Protein AF-A0A225DVZ1-F1 (afdb_monomer)

Sequence (214 aa):
MSAISIWVAWLLKKDRITVNPLDRVDVPTGGKKTKERRALSVHQIQKLLDAARARPLVAFHERFGTEVAPTVRQRERAQKKRDAATADLVAVGRERALVYKTAVYTGLRLGEIASLRPCHLELDRKPFPRLQILGKLTKNGQQARLLLVPAFAEELTDWIRDTKKKPDDLLFHVPQASVRIMQKDLKLVGHLGRAWPFGLRSGRRVVAPEPPSL

Secondary structure (DSSP, 8-state):
--HHHHHHHHHHHTTS-SS-TTTTS---SS----S--PPPPHHHHHHHHHHHHHHHHHHHHHHH-S---SSHHHHHHHHHHHHHHHHHHHHHHHHHHHHHHHHHHH---HHHHHT--GGGEE-S-SSS-EEEE-GGGSTTS--EEEE--HHHHHHHHHHHHHHT--TTS-SS---TTHHHHHHHHHHHTT---S---S--------PPPPPPP-

InterPro domains:
  IPR011010 DNA breaking-rejoining enzyme, catalytic core [SSF56349] (2-185)
  IPR013762 Integrase-like, catalytic domain superfamily [G3DSA:1.10.443.10] (32-210)

Nearest PDB structures (foldseek):
  1f44-assembly1_A  TM=4.609E-01  e=4.276E-02  Punavirus P1
  1drg-assembly1_A  TM=4.095E-01  e=6.228E-02  Punavirus P1
  1pvr-assembly1_B-2  TM=3.813E-01  e=8.596E-02  Punavirus P1
  3crx-assembly1_A  TM=3.714E-01  e=1.124E-01  Punavirus P1

Structure (mmCIF, N/CA/C/O backbone):
data_AF-A0A225DVZ1-F1
#
_entry.id   AF-A0A225DVZ1-F1
#
loop_
_atom_site.group_PDB
_atom_site.id
_atom_site.type_symbol
_atom_site.label_atom_id
_atom_site.label_alt_id
_atom_site.label_comp_id
_atom_site.label_asym_id
_atom_site.label_entity_id
_atom_site.label_seq_id
_atom_site.pdbx_PDB_ins_code
_atom_site.Cartn_x
_atom_site.Cartn_y
_atom_site.Cartn_z
_atom_site.occupancy
_atom_site.B_iso_or_equiv
_atom_site.auth_seq_id
_atom_site.auth_comp_id
_atom_site.auth_asym_id
_atom_site.auth_atom_id
_atom_site.pdbx_PDB_model_num
ATOM 1 N N . MET A 1 1 ? 18.525 -0.316 -25.787 1.00 60.38 1 MET A N 1
ATOM 2 C CA . MET A 1 1 ? 18.092 0.568 -26.889 1.00 60.38 1 MET A CA 1
ATOM 3 C C . MET A 1 1 ? 17.553 1.857 -26.302 1.00 60.38 1 MET A C 1
ATOM 5 O O . MET A 1 1 ? 16.752 1.790 -25.374 1.00 60.38 1 MET A O 1
ATOM 9 N N . SER A 1 2 ? 18.055 3.002 -26.758 1.00 77.56 2 SER A N 1
ATOM 10 C CA . SER A 1 2 ? 17.617 4.319 -26.286 1.00 77.56 2 SER A CA 1
ATOM 11 C C . SER A 1 2 ? 16.372 4.769 -27.062 1.00 77.56 2 SER A C 1
ATOM 13 O O . SER A 1 2 ? 16.085 4.257 -28.142 1.00 77.56 2 SER A O 1
ATOM 15 N N . ALA A 1 3 ? 15.612 5.730 -26.530 1.00 83.44 3 ALA A N 1
ATOM 16 C CA . ALA A 1 3 ? 14.437 6.260 -27.232 1.00 83.44 3 ALA A CA 1
ATOM 17 C C . ALA A 1 3 ? 14.804 6.860 -28.604 1.00 83.44 3 ALA A C 1
ATOM 19 O O . ALA A 1 3 ? 14.063 6.695 -29.569 1.00 83.44 3 ALA A O 1
ATOM 20 N N . ILE A 1 4 ? 15.983 7.484 -28.700 1.00 86.38 4 ILE A N 1
ATOM 21 C CA . ILE A 1 4 ? 16.484 8.094 -29.935 1.00 86.38 4 ILE A CA 1
ATOM 22 C C . ILE A 1 4 ? 16.827 7.012 -30.967 1.00 86.38 4 ILE A C 1
ATOM 24 O O . ILE A 1 4 ? 16.426 7.143 -32.118 1.00 86.38 4 ILE A O 1
ATOM 28 N N . SER A 1 5 ? 17.470 5.905 -30.567 1.00 86.06 5 SER A N 1
ATOM 29 C CA . SER A 1 5 ? 17.775 4.815 -31.508 1.00 86.06 5 SER A CA 1
ATOM 30 C C . SER A 1 5 ? 16.500 4.197 -32.095 1.00 86.06 5 SER A C 1
ATOM 32 O O . SER A 1 5 ? 16.449 3.888 -33.280 1.00 86.06 5 SER A O 1
ATOM 34 N N . ILE A 1 6 ? 15.445 4.061 -31.282 1.00 89.00 6 ILE A N 1
ATOM 35 C CA . ILE A 1 6 ? 14.139 3.543 -31.722 1.00 89.00 6 ILE A CA 1
ATOM 36 C C . ILE A 1 6 ? 13.439 4.530 -32.666 1.00 89.00 6 ILE A C 1
ATOM 38 O O . ILE A 1 6 ? 12.881 4.122 -33.682 1.00 89.00 6 ILE A O 1
ATOM 42 N N . TRP A 1 7 ? 13.472 5.825 -32.349 1.00 91.38 7 TRP A N 1
ATOM 43 C CA . TRP A 1 7 ? 12.868 6.865 -33.182 1.00 91.38 7 TRP A CA 1
ATOM 44 C C . TRP A 1 7 ? 13.551 6.983 -34.548 1.00 91.38 7 TRP A C 1
ATOM 46 O O . TRP A 1 7 ? 12.871 7.008 -35.570 1.00 91.38 7 TRP A O 1
ATOM 56 N N . VAL A 1 8 ? 14.885 6.972 -34.585 1.00 92.19 8 VAL A N 1
ATOM 57 C CA . VAL A 1 8 ? 15.657 7.035 -35.834 1.00 92.19 8 VAL A CA 1
ATOM 58 C C . VAL A 1 8 ? 15.440 5.784 -36.690 1.00 92.19 8 VAL A C 1
ATOM 60 O O . VAL A 1 8 ? 15.215 5.899 -37.893 1.00 92.19 8 VAL A O 1
ATOM 63 N N . ALA A 1 9 ? 15.389 4.598 -36.076 1.00 89.88 9 ALA A N 1
ATOM 64 C CA . ALA A 1 9 ? 15.025 3.371 -36.785 1.00 89.88 9 ALA A CA 1
ATOM 65 C C . ALA A 1 9 ? 13.603 3.440 -37.375 1.00 89.88 9 ALA A C 1
ATOM 67 O O . ALA A 1 9 ? 13.361 2.962 -38.484 1.00 89.88 9 ALA A O 1
ATOM 68 N N . TRP A 1 10 ? 12.653 4.061 -36.667 1.00 93.81 10 TRP A N 1
ATOM 69 C CA . TRP A 1 10 ? 11.309 4.299 -37.196 1.00 93.81 10 TRP A CA 1
ATOM 70 C C . TRP A 1 10 ? 11.301 5.299 -38.361 1.00 93.81 10 TRP A C 1
ATOM 72 O O . TRP A 1 10 ? 10.568 5.078 -39.323 1.00 93.81 10 TRP A O 1
ATOM 82 N N . LEU A 1 11 ? 12.113 6.363 -38.309 1.00 94.94 11 LEU A N 1
ATOM 83 C CA . LEU A 1 11 ? 12.237 7.335 -39.401 1.00 94.94 11 LEU A CA 1
ATOM 84 C C . LEU A 1 11 ? 12.789 6.698 -40.677 1.00 94.94 11 LEU A C 1
ATOM 86 O O . LEU A 1 11 ? 12.236 6.947 -41.746 1.00 94.94 11 LEU A O 1
ATOM 90 N N . LEU A 1 12 ? 13.817 5.853 -40.552 1.00 93.81 12 LEU A N 1
ATOM 91 C CA . LEU A 1 12 ? 14.341 5.059 -41.665 1.00 93.81 12 LEU A CA 1
ATOM 92 C C . LEU A 1 12 ? 13.272 4.131 -42.234 1.00 93.81 12 LEU A C 1
ATOM 94 O O . LEU A 1 12 ? 13.030 4.121 -43.430 1.00 93.81 12 LEU A O 1
ATOM 98 N N . LYS A 1 13 ? 12.555 3.405 -41.367 1.00 93.94 13 LYS A N 1
ATOM 99 C CA . LYS A 1 13 ? 11.469 2.502 -41.783 1.00 93.94 13 LYS A CA 1
ATOM 100 C C . LYS A 1 13 ? 10.311 3.222 -42.491 1.00 93.94 13 LYS A C 1
ATOM 102 O O . LYS A 1 13 ? 9.498 2.578 -43.149 1.00 93.94 13 LYS A O 1
ATOM 107 N N . LYS A 1 14 ? 10.163 4.529 -42.280 1.00 96.44 14 LYS A N 1
ATOM 108 C CA . LYS A 1 14 ? 9.132 5.367 -42.904 1.00 96.44 14 LYS A CA 1
ATOM 109 C C . LYS A 1 14 ? 9.676 6.230 -44.041 1.00 96.44 14 LYS A C 1
ATOM 111 O O . LYS A 1 14 ? 8.965 7.146 -44.446 1.00 96.44 14 LYS A O 1
ATOM 116 N N . ASP A 1 15 ? 10.907 5.977 -44.489 1.00 93.06 15 ASP A N 1
ATOM 117 C CA . ASP A 1 15 ? 11.598 6.716 -45.551 1.00 93.06 15 ASP A CA 1
ATOM 118 C C . ASP A 1 15 ? 11.614 8.238 -45.324 1.00 93.06 15 ASP A C 1
ATOM 120 O O . ASP A 1 15 ? 11.633 9.038 -46.255 1.00 93.06 15 ASP A O 1
ATOM 124 N N . ARG A 1 16 ? 11.591 8.668 -44.054 1.00 92.69 16 ARG A N 1
ATOM 125 C CA . ARG A 1 16 ? 11.656 10.094 -43.683 1.00 92.69 16 ARG A CA 1
ATOM 126 C C . ARG A 1 16 ? 13.085 10.616 -43.623 1.00 92.69 16 ARG A C 1
ATOM 128 O O . ARG A 1 16 ? 13.293 11.825 -43.631 1.00 92.69 16 ARG A O 1
ATOM 135 N N . ILE A 1 17 ? 14.043 9.705 -43.510 1.00 94.31 17 ILE A N 1
ATOM 136 C CA . ILE A 1 17 ? 15.479 9.956 -43.579 1.00 94.31 17 ILE A CA 1
ATOM 137 C C . ILE A 1 17 ? 16.109 8.823 -44.383 1.00 94.31 17 ILE A C 1
ATOM 139 O O . ILE A 1 17 ? 15.612 7.700 -44.354 1.00 94.31 17 ILE A O 1
ATOM 143 N N . THR A 1 18 ? 17.205 9.116 -45.071 1.00 92.06 18 THR A N 1
ATOM 144 C CA . THR A 1 18 ? 17.877 8.165 -45.970 1.00 92.06 18 THR A CA 1
ATOM 145 C C . THR A 1 18 ? 18.994 7.381 -45.284 1.00 92.06 18 THR A C 1
ATOM 147 O O . THR A 1 18 ? 19.339 6.288 -45.716 1.00 92.06 18 THR A O 1
ATOM 150 N N . VAL A 1 19 ? 19.582 7.938 -44.223 1.00 91.06 19 VAL A N 1
ATOM 151 C CA . VAL A 1 19 ? 20.736 7.365 -43.513 1.00 91.06 19 VAL A CA 1
ATOM 152 C C . VAL A 1 19 ? 20.504 7.475 -42.009 1.00 91.06 19 VAL A C 1
ATOM 154 O O . VAL A 1 19 ? 19.915 8.455 -41.551 1.00 91.06 19 VAL A O 1
ATOM 157 N N . ASN A 1 20 ? 20.955 6.485 -41.233 1.00 88.44 20 ASN A N 1
ATOM 158 C CA . ASN A 1 20 ? 20.913 6.536 -39.774 1.00 88.44 20 ASN A CA 1
ATOM 159 C C . ASN A 1 20 ? 22.007 7.490 -39.241 1.00 88.44 20 ASN A C 1
ATOM 161 O O . ASN A 1 20 ? 23.185 7.127 -39.259 1.00 88.44 20 ASN A O 1
ATOM 165 N N . PRO A 1 21 ? 21.673 8.674 -38.695 1.00 89.31 21 PRO A N 1
ATOM 166 C CA . PRO A 1 21 ? 22.667 9.572 -38.101 1.00 89.31 21 PRO A CA 1
ATOM 167 C C . PRO A 1 21 ? 23.383 8.985 -36.873 1.00 89.31 21 PRO A C 1
ATOM 169 O O . PRO A 1 21 ? 24.390 9.536 -36.437 1.00 89.31 21 PRO A O 1
ATOM 172 N N . LEU A 1 22 ? 22.873 7.894 -36.292 1.00 86.19 22 LEU A N 1
ATOM 173 C CA . LEU A 1 22 ? 23.437 7.247 -35.108 1.00 86.19 22 LEU A CA 1
ATOM 174 C C . LEU A 1 22 ? 24.276 6.004 -35.423 1.00 86.19 22 LEU A C 1
ATOM 176 O O . LEU A 1 22 ? 24.750 5.374 -34.484 1.00 86.19 22 LEU A O 1
ATOM 180 N N . ASP A 1 23 ? 24.499 5.652 -36.694 1.00 84.56 23 ASP A N 1
ATOM 181 C CA . ASP A 1 23 ? 25.262 4.441 -37.057 1.00 84.56 23 ASP A CA 1
ATOM 182 C C . ASP A 1 23 ? 26.700 4.441 -36.522 1.00 84.56 23 ASP A C 1
ATOM 184 O O . ASP A 1 23 ? 27.285 3.383 -36.316 1.00 84.56 23 ASP A O 1
ATOM 188 N N . ARG A 1 24 ? 27.273 5.623 -36.277 1.00 85.50 24 ARG A N 1
ATOM 189 C CA . ARG A 1 24 ? 28.631 5.783 -35.733 1.00 85.50 24 ARG A CA 1
ATOM 190 C C . ARG A 1 24 ? 28.663 6.032 -34.225 1.00 85.50 24 ARG A C 1
ATOM 192 O O . ARG A 1 24 ? 29.723 6.326 -33.682 1.00 85.50 24 ARG A O 1
ATOM 199 N N . VAL A 1 25 ? 27.510 5.992 -33.557 1.00 83.06 25 VAL A N 1
ATOM 200 C CA . VAL A 1 25 ? 27.409 6.238 -32.118 1.00 83.06 25 VAL A CA 1
ATOM 201 C C . VAL A 1 25 ? 27.335 4.903 -31.394 1.00 83.06 25 VAL A C 1
ATOM 203 O O . VAL A 1 25 ? 26.312 4.219 -31.436 1.00 83.06 25 VAL A O 1
ATOM 206 N N . ASP A 1 26 ? 28.396 4.567 -30.666 1.00 77.88 26 ASP A N 1
ATOM 207 C CA . ASP A 1 26 ? 28.399 3.389 -29.810 1.00 77.88 26 ASP A CA 1
ATOM 208 C C . ASP A 1 26 ? 27.370 3.539 -28.690 1.00 77.88 26 ASP A C 1
ATOM 210 O O . ASP A 1 26 ? 27.402 4.472 -27.881 1.00 77.88 26 ASP A O 1
ATOM 214 N N . VAL A 1 27 ? 26.436 2.591 -28.625 1.00 71.31 27 VAL A N 1
ATOM 215 C CA . VAL A 1 27 ? 25.491 2.510 -27.514 1.00 71.31 27 VAL A CA 1
ATOM 216 C C . VAL A 1 27 ? 26.199 1.795 -26.364 1.00 71.31 27 VAL A C 1
ATOM 218 O O . VAL A 1 27 ? 26.471 0.596 -26.480 1.00 71.31 27 VAL A O 1
ATOM 221 N N . PRO A 1 28 ? 26.480 2.468 -25.231 1.00 69.88 28 PRO A N 1
ATOM 222 C CA . PRO A 1 28 ? 27.151 1.825 -24.113 1.00 69.88 28 PRO A CA 1
ATOM 223 C C . PRO A 1 28 ? 26.311 0.646 -23.611 1.00 69.88 28 PRO A C 1
ATOM 225 O O . PRO A 1 28 ? 25.192 0.800 -23.107 1.00 69.88 28 PRO A O 1
ATOM 228 N N . THR A 1 29 ? 26.857 -0.558 -23.773 1.00 64.19 29 THR A N 1
ATOM 229 C CA . THR A 1 29 ? 26.210 -1.805 -23.369 1.00 64.19 29 THR A CA 1
ATOM 230 C C . THR A 1 29 ? 26.561 -2.071 -21.912 1.00 64.19 29 THR A C 1
ATOM 232 O O . THR A 1 29 ? 27.567 -2.691 -21.595 1.00 64.19 29 THR A O 1
ATOM 235 N N . GLY A 1 30 ? 25.738 -1.537 -21.009 1.00 63.81 30 GLY A N 1
ATOM 236 C CA . GLY A 1 30 ? 25.936 -1.666 -19.566 1.00 63.81 30 GLY A CA 1
ATOM 237 C C . GLY A 1 30 ? 25.939 -0.309 -18.877 1.00 63.81 30 GLY A C 1
ATOM 238 O O . GLY A 1 30 ? 26.923 0.420 -18.885 1.00 63.81 30 GLY A O 1
ATOM 239 N N . GLY A 1 31 ? 24.817 0.035 -18.248 1.00 64.44 31 GLY A N 1
ATOM 240 C CA . GLY A 1 31 ? 24.760 1.192 -17.363 1.00 64.44 31 GLY A CA 1
ATOM 241 C C . GLY A 1 31 ? 25.474 0.899 -16.044 1.00 64.44 31 GLY A C 1
ATOM 242 O O . GLY A 1 31 ? 25.342 -0.199 -15.494 1.00 64.44 31 GLY A O 1
ATOM 243 N N . LYS A 1 32 ? 26.175 1.895 -15.490 1.00 67.38 32 LYS A N 1
ATOM 244 C CA . LYS A 1 32 ? 26.681 1.833 -14.112 1.00 67.38 32 LYS A CA 1
ATOM 245 C C . LYS A 1 32 ? 25.497 1.547 -13.186 1.00 67.38 32 LYS A C 1
ATOM 247 O O . LYS A 1 32 ? 24.572 2.354 -13.096 1.00 67.38 32 LYS A O 1
ATOM 252 N N . LYS A 1 33 ? 25.499 0.394 -12.507 1.00 63.94 33 LYS A N 1
ATOM 253 C CA . LYS A 1 33 ? 24.467 0.065 -11.514 1.00 63.94 33 LYS A CA 1
ATOM 254 C C . LYS A 1 33 ? 24.581 1.072 -10.367 1.00 63.94 33 LYS A C 1
ATOM 256 O O . LYS A 1 33 ? 25.432 0.934 -9.501 1.00 63.94 33 LYS A O 1
ATOM 261 N N . THR A 1 34 ? 23.737 2.104 -10.365 1.00 68.12 34 THR A N 1
ATOM 262 C CA . THR A 1 34 ? 23.757 3.158 -9.333 1.00 68.12 34 THR A CA 1
ATOM 263 C C . THR A 1 34 ? 23.285 2.647 -7.971 1.00 68.12 34 THR A C 1
ATOM 265 O O . THR A 1 34 ? 23.571 3.261 -6.949 1.00 68.12 34 THR A O 1
ATOM 268 N N . LYS A 1 35 ? 22.538 1.535 -7.940 1.00 67.00 35 LYS A N 1
ATOM 269 C CA . LYS A 1 35 ? 21.940 0.998 -6.719 1.00 67.00 35 LYS A CA 1
ATOM 270 C C . LYS A 1 35 ? 21.981 -0.523 -6.699 1.00 67.00 35 LYS A C 1
ATOM 272 O O . LYS A 1 35 ? 21.416 -1.174 -7.581 1.00 67.00 35 LYS A O 1
ATOM 277 N N . GLU A 1 36 ? 22.574 -1.075 -5.650 1.00 71.25 36 GLU A N 1
ATOM 278 C CA . GLU A 1 36 ? 22.473 -2.498 -5.348 1.00 71.25 36 GLU A CA 1
ATOM 279 C C . GLU A 1 36 ? 21.079 -2.827 -4.809 1.00 71.25 36 GLU A C 1
ATOM 281 O O . GLU A 1 36 ? 20.536 -2.149 -3.929 1.00 71.25 36 GLU A O 1
ATOM 286 N N . ARG A 1 37 ? 20.463 -3.865 -5.376 1.00 70.19 37 ARG A N 1
ATOM 287 C CA . ARG A 1 37 ? 19.169 -4.368 -4.915 1.00 70.19 37 ARG A CA 1
ATOM 288 C C . ARG A 1 37 ? 19.424 -5.316 -3.749 1.00 70.19 37 ARG A C 1
ATOM 290 O O . ARG A 1 37 ? 19.846 -6.443 -3.970 1.00 70.19 37 ARG A O 1
ATOM 297 N N . ARG A 1 38 ? 19.163 -4.859 -2.525 1.00 77.62 38 ARG A N 1
ATOM 298 C CA . ARG A 1 38 ? 19.238 -5.692 -1.320 1.00 77.62 38 ARG A CA 1
ATOM 299 C C . ARG A 1 38 ? 17.840 -6.135 -0.894 1.00 77.62 38 ARG A C 1
ATOM 301 O O . ARG A 1 38 ? 16.946 -5.298 -0.783 1.00 77.62 38 ARG A O 1
ATOM 308 N N . ALA A 1 39 ? 17.670 -7.432 -0.650 1.00 82.25 39 ALA A N 1
ATOM 309 C CA . ALA A 1 39 ? 16.466 -7.964 -0.020 1.00 82.25 39 ALA A CA 1
ATOM 310 C C . ALA A 1 39 ? 16.424 -7.567 1.465 1.00 82.25 39 ALA A C 1
ATOM 312 O O . ALA A 1 39 ? 17.457 -7.549 2.138 1.00 82.25 39 ALA A O 1
ATOM 313 N N . LEU A 1 40 ? 15.235 -7.231 1.967 1.00 85.38 40 LEU A N 1
ATOM 314 C CA . LEU A 1 40 ? 15.020 -6.980 3.392 1.00 85.38 40 LEU A CA 1
ATOM 315 C C . LEU A 1 40 ? 14.950 -8.316 4.137 1.00 85.38 40 LEU A C 1
ATOM 317 O O . LEU A 1 40 ? 14.340 -9.264 3.645 1.00 85.38 40 LEU A O 1
ATOM 321 N N . SER A 1 41 ? 15.543 -8.387 5.328 1.00 90.31 41 SER A N 1
ATOM 322 C CA . SER A 1 41 ? 15.352 -9.534 6.220 1.00 90.31 41 SER A CA 1
ATOM 323 C C . SER A 1 41 ? 13.954 -9.523 6.847 1.00 90.31 41 SER A C 1
ATOM 325 O O . SER A 1 41 ? 13.299 -8.482 6.908 1.00 90.31 41 SER A O 1
ATOM 327 N N . VAL A 1 42 ? 13.504 -10.665 7.376 1.00 90.50 42 VAL A N 1
ATOM 328 C CA . VAL A 1 42 ? 12.180 -10.801 8.018 1.00 90.50 42 VAL A CA 1
ATOM 329 C C . VAL A 1 42 ? 11.981 -9.772 9.136 1.00 90.50 42 VAL A C 1
ATOM 331 O O . VAL A 1 42 ? 10.970 -9.078 9.175 1.00 90.50 42 VAL A O 1
ATOM 334 N N . HIS A 1 43 ? 12.984 -9.587 9.995 1.00 90.12 43 HIS A N 1
ATOM 335 C CA . HIS A 1 43 ? 12.936 -8.589 11.064 1.00 90.12 43 HIS A CA 1
ATOM 336 C C . HIS A 1 43 ? 12.868 -7.146 10.529 1.00 90.12 43 HIS A C 1
ATOM 338 O O . HIS A 1 43 ? 12.171 -6.302 11.090 1.00 90.12 43 HIS A O 1
ATOM 344 N N . GLN A 1 44 ? 13.550 -6.849 9.420 1.00 89.94 44 GLN A N 1
ATOM 345 C CA . GLN A 1 44 ? 13.456 -5.533 8.781 1.00 89.94 44 GLN A CA 1
ATOM 346 C C . GLN A 1 44 ? 12.077 -5.296 8.164 1.00 89.94 44 GLN A C 1
ATOM 348 O O . GLN A 1 44 ? 11.573 -4.176 8.224 1.00 89.94 44 GLN A O 1
ATOM 353 N N . ILE A 1 45 ? 11.464 -6.336 7.592 1.00 92.12 45 ILE A N 1
ATOM 354 C CA . ILE A 1 45 ? 10.090 -6.278 7.090 1.00 92.12 45 ILE A CA 1
ATOM 355 C C . ILE A 1 45 ? 9.134 -6.002 8.248 1.00 92.12 45 ILE A C 1
ATOM 357 O O . ILE A 1 45 ? 8.325 -5.087 8.142 1.00 92.12 45 ILE A O 1
ATOM 361 N N . GLN A 1 46 ? 9.268 -6.714 9.369 1.00 93.56 46 GLN A N 1
ATOM 362 C CA . GLN A 1 46 ? 8.435 -6.487 10.550 1.00 93.56 46 GLN A CA 1
ATOM 363 C C . GLN A 1 46 ? 8.521 -5.029 11.019 1.00 93.56 46 GLN A C 1
AT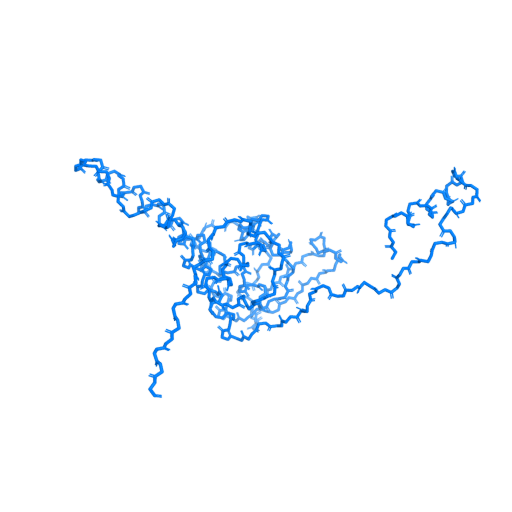OM 365 O O . GLN A 1 46 ? 7.508 -4.336 11.090 1.00 93.56 46 GLN A O 1
ATOM 370 N N . LYS A 1 47 ? 9.741 -4.513 11.203 1.00 93.38 47 LYS A N 1
ATOM 371 C CA . LYS A 1 47 ? 9.934 -3.113 11.591 1.00 93.38 47 LYS A CA 1
ATOM 372 C C . LYS A 1 47 ? 9.386 -2.115 10.564 1.00 93.38 47 LYS A C 1
ATOM 374 O O . LYS A 1 47 ? 8.888 -1.059 10.945 1.00 93.38 47 LYS A O 1
ATOM 379 N N . LEU A 1 48 ? 9.468 -2.424 9.267 1.00 93.25 48 LEU A N 1
ATOM 380 C CA . LEU A 1 48 ? 8.857 -1.606 8.216 1.00 93.25 48 LEU A CA 1
ATOM 381 C C . LEU A 1 48 ? 7.328 -1.573 8.351 1.00 93.25 48 LEU A C 1
ATOM 383 O O . LEU A 1 48 ? 6.740 -0.503 8.209 1.00 93.25 48 LEU A O 1
ATOM 387 N N . LEU A 1 49 ? 6.687 -2.711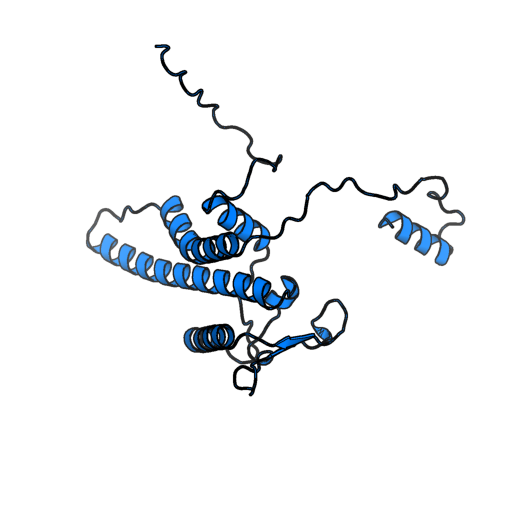 8.626 1.00 94.94 49 LEU A N 1
ATOM 388 C CA . LEU A 1 49 ? 5.238 -2.778 8.831 1.00 94.94 49 LEU A CA 1
ATOM 389 C C . LEU A 1 49 ? 4.812 -1.975 10.066 1.00 94.94 49 LEU A C 1
ATOM 391 O O . LEU A 1 49 ? 3.831 -1.237 10.004 1.00 94.94 49 LEU A O 1
ATOM 395 N N . ASP A 1 50 ? 5.576 -2.048 11.153 1.00 94.88 50 ASP A N 1
ATOM 396 C CA . ASP A 1 50 ? 5.288 -1.290 12.374 1.00 94.88 50 ASP A CA 1
ATOM 397 C C . ASP A 1 50 ? 5.479 0.220 12.166 1.00 94.88 50 ASP A C 1
ATOM 399 O O . ASP A 1 50 ? 4.619 1.022 12.540 1.00 94.88 50 ASP A O 1
ATOM 403 N N . ALA A 1 51 ? 6.535 0.620 11.452 1.00 94.12 51 ALA A N 1
ATOM 404 C CA . ALA A 1 51 ? 6.731 2.010 11.049 1.00 94.12 51 ALA A CA 1
ATOM 405 C C . ALA A 1 51 ? 5.625 2.513 10.111 1.00 94.12 51 ALA A C 1
ATOM 407 O O . ALA A 1 51 ? 5.186 3.656 10.243 1.00 94.12 51 ALA A O 1
ATOM 408 N N . ALA A 1 52 ? 5.141 1.679 9.186 1.00 95.00 52 ALA A N 1
ATOM 409 C CA . ALA A 1 52 ? 4.041 2.034 8.293 1.00 95.00 52 ALA A CA 1
ATOM 410 C C . ALA A 1 52 ? 2.760 2.380 9.069 1.00 95.00 52 ALA A C 1
ATOM 412 O O . ALA A 1 52 ? 2.083 3.345 8.707 1.00 95.00 52 ALA A O 1
ATOM 413 N N . ARG A 1 53 ? 2.477 1.639 10.154 1.00 95.06 53 ARG A N 1
ATOM 414 C CA . ARG A 1 53 ? 1.336 1.877 11.052 1.00 95.06 53 ARG A CA 1
ATOM 415 C C . ARG A 1 53 ? 1.500 3.150 11.877 1.00 95.06 53 ARG A C 1
ATOM 417 O O . ARG A 1 53 ? 0.591 3.970 11.911 1.00 95.06 53 ARG A O 1
ATOM 424 N N . ALA A 1 54 ? 2.652 3.328 12.522 1.00 92.44 54 ALA A N 1
ATOM 425 C CA . ALA A 1 54 ? 2.852 4.400 13.498 1.00 92.44 54 ALA A CA 1
ATOM 426 C C . ALA A 1 54 ? 3.139 5.768 12.861 1.00 92.44 54 ALA A C 1
ATOM 428 O O . ALA A 1 54 ? 2.717 6.811 13.364 1.00 92.44 54 ALA A O 1
ATOM 429 N N . ARG A 1 55 ? 3.869 5.798 11.740 1.00 93.25 55 ARG A N 1
ATOM 430 C CA . ARG A 1 55 ? 4.434 7.046 11.217 1.00 93.25 55 ARG A CA 1
ATOM 431 C C . ARG A 1 55 ? 3.406 8.103 10.794 1.00 93.25 55 ARG A C 1
ATOM 433 O O . ARG A 1 55 ? 3.715 9.273 10.993 1.00 93.25 55 ARG A O 1
ATOM 440 N N . PRO A 1 56 ? 2.239 7.792 10.192 1.00 93.00 56 PRO A N 1
ATOM 441 C CA . PRO A 1 56 ? 1.246 8.823 9.881 1.00 93.00 56 PRO A CA 1
ATOM 442 C C . PRO A 1 56 ? 0.868 9.661 11.106 1.00 93.00 56 PRO A C 1
ATOM 444 O O . PRO A 1 56 ? 0.814 10.885 11.006 1.00 93.00 56 PRO A O 1
ATOM 447 N N . LEU A 1 57 ? 0.700 9.007 12.257 1.00 90.25 57 LEU A N 1
ATOM 448 C CA . LEU A 1 57 ? 0.382 9.662 13.518 1.00 90.25 57 LEU A CA 1
ATOM 449 C C . LEU A 1 57 ? 1.585 10.431 14.082 1.00 90.25 57 LEU A C 1
ATOM 451 O O . LEU A 1 57 ? 1.459 11.601 14.430 1.00 90.25 57 LEU A O 1
ATOM 455 N N . VAL A 1 58 ? 2.776 9.820 14.084 1.00 89.06 58 VAL A N 1
ATOM 456 C CA . VAL A 1 58 ? 4.018 10.489 14.522 1.00 89.06 58 VAL A CA 1
ATOM 457 C C . VAL A 1 58 ? 4.275 11.761 13.709 1.00 89.06 58 VAL A C 1
ATOM 459 O O . VAL A 1 58 ? 4.475 12.828 14.275 1.00 89.06 58 VAL A O 1
ATOM 462 N N . ALA A 1 59 ? 4.179 11.683 12.381 1.00 87.94 59 ALA A N 1
ATOM 463 C CA . ALA A 1 59 ? 4.385 12.826 11.494 1.00 87.94 59 ALA A CA 1
ATOM 464 C C . ALA A 1 59 ? 3.322 13.923 11.680 1.00 87.94 59 ALA A C 1
ATOM 466 O O . ALA A 1 59 ? 3.596 15.099 11.438 1.00 87.94 59 ALA A O 1
ATOM 467 N N . PHE A 1 60 ? 2.104 13.554 12.085 1.00 87.94 60 PHE A N 1
ATOM 468 C CA . PHE A 1 60 ? 1.066 14.517 12.434 1.00 87.94 60 PHE A CA 1
ATOM 469 C C . PHE A 1 60 ? 1.423 15.267 13.721 1.00 87.94 60 PHE A C 1
ATOM 471 O O . PHE A 1 60 ? 1.386 16.498 13.728 1.00 87.94 60 PHE A O 1
ATOM 478 N N . HIS A 1 61 ? 1.847 14.555 14.768 1.00 85.38 61 HIS A N 1
ATOM 479 C CA . HIS A 1 61 ? 2.295 15.175 16.017 1.00 85.38 61 HIS A CA 1
ATOM 480 C C . HIS A 1 61 ? 3.551 16.035 15.833 1.00 85.38 61 HIS A C 1
ATOM 482 O O . HIS A 1 61 ? 3.603 17.139 16.364 1.00 85.38 61 HIS A O 1
ATOM 488 N N . GLU A 1 62 ? 4.519 15.595 15.022 1.00 84.12 62 GLU A N 1
ATOM 489 C CA . GLU A 1 62 ? 5.712 16.385 14.682 1.00 84.12 62 GLU A CA 1
ATOM 490 C C . GLU A 1 62 ? 5.359 17.700 13.973 1.00 84.12 62 GLU A C 1
ATOM 492 O O . GLU A 1 62 ? 6.003 18.722 14.195 1.00 84.12 62 GLU A O 1
ATOM 497 N N . ARG A 1 63 ? 4.343 17.689 13.100 1.00 83.75 63 ARG A N 1
ATOM 498 C CA . ARG A 1 63 ? 3.981 18.857 12.286 1.00 83.75 63 ARG A CA 1
ATOM 499 C C . ARG A 1 63 ? 3.079 19.849 13.013 1.00 83.75 63 ARG A C 1
ATOM 501 O O . ARG A 1 63 ? 3.207 21.049 12.789 1.00 83.75 63 ARG A O 1
ATOM 508 N N . PHE A 1 64 ? 2.125 19.354 13.795 1.00 79.19 64 PHE A N 1
ATOM 509 C CA . PHE A 1 64 ? 1.068 20.172 14.399 1.00 79.19 64 PHE A CA 1
ATOM 510 C C . PHE A 1 64 ? 1.205 20.326 15.918 1.00 79.19 64 PHE A C 1
ATOM 512 O O . PHE A 1 64 ? 0.368 20.990 16.530 1.00 79.19 64 PHE A O 1
ATOM 519 N N . GLY A 1 65 ? 2.230 19.718 16.522 1.00 76.94 65 GLY A N 1
ATOM 520 C CA . GLY A 1 65 ? 2.451 19.724 17.963 1.00 76.94 65 GLY A CA 1
ATOM 521 C C . GLY A 1 65 ? 1.355 19.001 18.750 1.00 76.94 65 GLY A C 1
ATOM 522 O O . GLY A 1 65 ? 0.378 18.475 18.205 1.00 76.94 65 GLY A O 1
ATOM 523 N N . THR A 1 66 ? 1.519 18.983 20.070 1.00 71.62 66 THR A N 1
ATOM 524 C CA . THR A 1 66 ? 0.544 18.434 21.026 1.00 71.62 66 THR A CA 1
ATOM 525 C C . THR A 1 66 ? -0.327 19.517 21.661 1.00 71.62 66 THR A C 1
ATOM 527 O O . THR A 1 66 ? -1.387 19.214 22.203 1.00 71.62 66 THR A O 1
ATOM 530 N N . GLU A 1 67 ? 0.054 20.789 21.544 1.00 66.50 67 GLU A N 1
ATOM 531 C CA . GLU A 1 67 ? -0.629 21.900 22.208 1.00 66.50 67 GLU A CA 1
ATOM 532 C C . GLU A 1 67 ? -2.054 22.094 21.685 1.00 66.50 67 GLU A C 1
ATOM 534 O O . GLU A 1 67 ? -2.315 22.002 20.481 1.00 66.50 67 GLU A O 1
ATOM 539 N N . VAL A 1 68 ? -2.992 22.307 22.607 1.00 65.25 68 VAL A N 1
ATOM 540 C CA . VAL A 1 68 ? -4.413 22.556 22.338 1.00 65.25 68 VAL A CA 1
ATOM 541 C C . VAL A 1 68 ? -4.730 24.005 22.744 1.00 65.25 68 VAL A C 1
ATOM 543 O O . VAL A 1 68 ? -4.105 24.546 23.651 1.00 65.25 68 VAL A O 1
ATOM 546 N N . ALA A 1 69 ? -5.703 24.619 22.065 1.00 69.38 69 ALA A N 1
ATOM 547 C CA . ALA A 1 69 ? -6.173 26.003 22.207 1.00 69.38 69 ALA A CA 1
ATOM 548 C C . ALA A 1 69 ? -6.295 26.551 23.658 1.00 69.38 69 ALA A C 1
ATOM 550 O O . ALA A 1 69 ? -6.472 25.789 24.612 1.00 69.38 69 ALA A O 1
ATOM 551 N N . PRO A 1 70 ? -6.278 27.886 23.850 1.00 62.47 70 PRO A N 1
ATOM 552 C CA . PRO A 1 70 ? -6.244 28.495 25.183 1.00 62.47 70 PRO A CA 1
ATOM 553 C C . PRO A 1 70 ? -7.539 28.326 26.001 1.00 62.47 70 PRO A C 1
ATOM 555 O O . PRO A 1 70 ? -7.460 28.167 27.216 1.00 62.47 70 PRO A O 1
ATOM 558 N N . THR A 1 71 ? -8.726 28.305 25.382 1.00 78.06 71 THR A N 1
ATOM 559 C CA . THR A 1 71 ? -10.018 28.293 26.106 1.00 78.06 71 THR A CA 1
ATOM 560 C C . THR A 1 71 ? -10.644 26.897 26.218 1.00 78.06 71 THR A C 1
ATOM 562 O O . THR A 1 71 ? -10.612 26.137 25.255 1.00 78.06 71 THR A O 1
ATOM 565 N N . VAL A 1 72 ? -11.332 26.584 27.328 1.00 77.69 72 VAL A N 1
ATOM 566 C CA . VAL A 1 72 ? -11.982 25.273 27.587 1.00 77.69 72 VAL A CA 1
ATOM 567 C C . VAL A 1 72 ? -12.893 24.807 26.436 1.00 77.69 72 VAL A C 1
ATOM 569 O O . VAL A 1 72 ? -12.669 23.739 25.874 1.00 77.69 72 VAL A O 1
ATOM 572 N N . ARG A 1 73 ? -13.845 25.639 25.980 1.00 74.25 73 ARG A N 1
ATOM 573 C CA . ARG A 1 73 ? -14.734 25.299 24.843 1.00 74.25 73 ARG A CA 1
ATOM 574 C C . ARG A 1 73 ? -13.984 25.075 23.524 1.00 74.25 73 ARG A C 1
ATOM 576 O O . ARG A 1 73 ? -14.409 24.283 22.685 1.00 74.25 73 ARG A O 1
ATOM 583 N N . GLN A 1 74 ? -12.884 25.797 23.306 1.00 76.00 74 GLN A N 1
ATOM 584 C CA . GLN A 1 74 ? -12.047 25.627 22.115 1.00 76.00 74 GLN A CA 1
ATOM 585 C C . GLN A 1 74 ? -11.205 24.349 22.215 1.00 76.00 74 GLN A C 1
ATOM 587 O O . GLN A 1 74 ? -11.012 23.684 21.198 1.00 76.00 74 GLN A O 1
ATOM 592 N N . ARG A 1 75 ? -10.770 23.971 23.426 1.00 77.81 75 ARG A N 1
ATOM 593 C CA . ARG A 1 75 ? -10.052 22.719 23.698 1.00 77.81 75 ARG A CA 1
ATOM 594 C C . ARG A 1 75 ? -10.903 21.503 23.394 1.00 77.81 75 ARG A C 1
ATOM 596 O O . ARG A 1 75 ? -10.446 20.653 22.647 1.00 77.81 75 ARG A O 1
ATOM 603 N N . GLU A 1 76 ? -12.140 21.451 23.879 1.00 79.06 76 GLU A N 1
ATOM 604 C CA . GLU A 1 76 ? -13.044 20.319 23.623 1.00 79.06 76 GLU A CA 1
ATOM 605 C C . GLU A 1 76 ? -13.298 20.111 22.123 1.00 79.06 76 GLU A C 1
ATOM 607 O O . GLU A 1 76 ? -13.184 18.998 21.606 1.00 79.06 76 GLU A O 1
ATOM 612 N N . ARG A 1 77 ? -13.574 21.197 21.385 1.00 77.69 77 ARG A N 1
ATOM 613 C CA . ARG A 1 77 ? -13.769 21.140 19.926 1.00 77.69 77 ARG A CA 1
ATOM 614 C C . ARG A 1 77 ? -12.496 20.716 19.192 1.00 77.69 77 ARG A C 1
ATOM 616 O O . ARG A 1 77 ? -12.564 19.908 18.265 1.00 77.69 77 ARG A O 1
ATOM 623 N N . ALA A 1 78 ? -11.346 21.261 19.588 1.00 80.62 78 ALA A N 1
ATOM 624 C CA . ALA A 1 78 ? -10.056 20.920 19.000 1.00 80.62 78 ALA A CA 1
ATOM 625 C C . ALA A 1 78 ? -9.662 19.466 19.296 1.00 80.62 78 ALA A C 1
ATOM 627 O O . ALA A 1 78 ? -9.167 18.789 18.397 1.00 80.62 78 ALA A O 1
ATOM 628 N N . GLN A 1 79 ? -9.937 18.978 20.506 1.00 82.69 79 GLN A N 1
ATOM 629 C CA . GLN A 1 79 ? -9.676 17.603 20.913 1.00 82.69 79 GLN A CA 1
ATOM 630 C C . GLN A 1 79 ? -10.533 16.634 20.106 1.00 82.69 79 GLN A C 1
ATOM 632 O O . GLN A 1 79 ? -9.981 15.779 19.429 1.00 82.69 79 GLN A O 1
ATOM 637 N N . LYS A 1 80 ? -11.850 16.860 20.020 1.00 84.94 80 LYS A N 1
ATOM 638 C CA . LYS A 1 80 ? -12.742 16.027 19.197 1.00 84.94 80 LYS A CA 1
ATOM 639 C C . LYS A 1 80 ? -12.288 15.952 17.734 1.00 84.94 80 LYS A C 1
ATOM 641 O O . LYS A 1 80 ? -12.321 14.889 17.118 1.00 84.94 80 LYS A O 1
ATOM 646 N N . LYS A 1 81 ? -11.846 17.080 17.165 1.00 83.94 81 LYS A N 1
ATOM 647 C CA . LYS A 1 81 ? -11.301 17.121 15.799 1.00 83.94 81 LYS A CA 1
ATOM 648 C C . LYS A 1 81 ? -9.987 16.342 15.688 1.00 83.94 81 LYS A C 1
ATOM 650 O O . LYS A 1 81 ? -9.760 15.681 14.677 1.00 83.94 81 LYS A O 1
ATOM 655 N N . ARG A 1 82 ? -9.123 16.424 16.702 1.00 84.62 82 ARG A N 1
ATOM 656 C CA . ARG A 1 82 ? -7.872 15.662 16.769 1.00 84.62 82 ARG A CA 1
ATOM 657 C C . ARG A 1 82 ? -8.116 14.168 16.931 1.00 84.62 82 ARG A C 1
ATOM 659 O O . ARG A 1 82 ? -7.418 13.403 16.279 1.00 84.62 82 ARG A O 1
ATOM 666 N N . ASP A 1 83 ? -9.100 13.761 17.720 1.00 86.69 83 ASP A N 1
ATOM 667 C CA . ASP A 1 83 ? -9.438 12.351 17.924 1.00 86.69 83 ASP A CA 1
ATOM 668 C C . ASP A 1 83 ? -9.936 11.728 16.615 1.00 86.69 83 ASP A C 1
ATOM 670 O O . ASP A 1 83 ? -9.453 10.673 16.204 1.00 86.69 83 ASP A O 1
ATOM 674 N N . ALA A 1 84 ? -10.809 12.438 15.890 1.00 89.31 84 ALA A N 1
ATOM 675 C CA . ALA A 1 84 ? -11.235 12.035 14.550 1.00 89.31 84 ALA A CA 1
ATOM 676 C C . ALA A 1 84 ? -10.049 11.947 13.571 1.00 89.31 84 ALA A C 1
ATOM 678 O O . ALA A 1 84 ? -9.861 10.926 12.915 1.00 89.31 84 ALA A O 1
ATOM 679 N N . ALA A 1 85 ? -9.187 12.970 13.533 1.00 88.94 85 ALA A N 1
ATOM 680 C CA . ALA A 1 85 ? -7.997 12.957 12.681 1.00 88.94 85 ALA A CA 1
ATOM 681 C C . ALA A 1 85 ? -7.020 11.825 13.048 1.00 88.94 85 ALA A C 1
ATOM 683 O O . ALA A 1 85 ? -6.388 11.238 12.175 1.00 88.94 85 ALA A O 1
ATOM 684 N N . THR A 1 86 ? -6.899 11.498 14.334 1.00 90.44 86 THR A N 1
ATOM 685 C CA . THR A 1 86 ? -6.066 10.398 14.834 1.00 90.44 86 THR A CA 1
ATOM 686 C C . THR A 1 86 ? -6.599 9.063 14.336 1.00 90.44 86 THR A C 1
ATOM 688 O O . THR A 1 86 ? -5.822 8.259 13.825 1.00 90.44 86 THR A O 1
ATOM 691 N N . ALA A 1 87 ? -7.914 8.845 14.416 1.00 91.62 87 ALA A N 1
ATOM 692 C CA . ALA A 1 87 ? -8.550 7.636 13.904 1.00 91.62 87 ALA A CA 1
ATOM 693 C C . ALA A 1 87 ? -8.310 7.463 12.393 1.00 91.62 87 ALA A C 1
ATOM 695 O O . ALA A 1 87 ? -7.891 6.387 11.957 1.00 91.62 87 ALA A O 1
ATOM 696 N N . ASP A 1 88 ? -8.462 8.537 11.613 1.00 92.25 88 ASP A N 1
ATOM 697 C CA . ASP A 1 88 ? -8.182 8.524 10.172 1.00 92.25 88 ASP A CA 1
ATOM 698 C C . ASP A 1 88 ? -6.708 8.192 9.884 1.00 92.25 88 ASP A C 1
ATOM 700 O O . ASP A 1 88 ? -6.393 7.376 9.015 1.00 92.25 88 ASP A O 1
ATOM 704 N N . LEU A 1 89 ? -5.775 8.779 10.639 1.00 93.44 89 LEU A N 1
ATOM 705 C CA . LEU A 1 89 ? -4.339 8.530 10.479 1.00 93.44 89 LEU A CA 1
ATOM 706 C C . LEU A 1 89 ? -3.946 7.096 10.842 1.00 93.44 89 LEU A C 1
ATOM 708 O O . LEU A 1 89 ? -3.086 6.514 10.174 1.00 93.44 89 LEU A O 1
ATOM 712 N N . VAL A 1 90 ? -4.579 6.516 11.863 1.00 94.06 90 VAL A N 1
ATOM 713 C CA . VAL A 1 90 ? -4.401 5.107 12.234 1.00 94.06 90 VAL A CA 1
ATOM 714 C C . VAL A 1 90 ? -4.910 4.196 11.117 1.00 94.06 90 VAL A C 1
ATOM 716 O O . VAL A 1 90 ? -4.206 3.257 10.735 1.00 94.06 90 VAL A O 1
ATOM 719 N N . ALA A 1 91 ? -6.072 4.494 10.527 1.00 93.62 91 ALA A N 1
ATOM 720 C CA . ALA A 1 91 ? -6.599 3.745 9.387 1.00 93.62 91 ALA A CA 1
ATOM 721 C C . ALA A 1 91 ? -5.660 3.818 8.168 1.00 93.62 91 ALA A C 1
ATOM 723 O O . ALA A 1 91 ? -5.334 2.787 7.579 1.00 93.62 91 ALA A O 1
ATOM 724 N N . VAL A 1 92 ? -5.132 5.007 7.851 1.00 94.31 92 VAL A N 1
ATOM 725 C CA . VAL A 1 92 ? -4.130 5.203 6.785 1.00 94.31 92 VAL A CA 1
ATOM 726 C C . VAL A 1 92 ? -2.847 4.410 7.061 1.00 94.31 92 VAL A C 1
ATOM 728 O O . VAL A 1 92 ? -2.245 3.850 6.141 1.00 94.31 92 VAL A O 1
ATOM 731 N N . GLY A 1 93 ? -2.403 4.353 8.318 1.00 95.38 93 GLY A N 1
ATOM 732 C CA . GLY A 1 93 ? -1.248 3.552 8.722 1.00 95.38 93 GLY A CA 1
ATOM 733 C C . GLY A 1 93 ? -1.485 2.051 8.563 1.00 95.38 93 GLY A C 1
ATOM 734 O O . GLY A 1 93 ? -0.628 1.341 8.029 1.00 95.38 93 GLY A O 1
ATOM 735 N N . ARG A 1 94 ? -2.665 1.568 8.970 1.00 95.69 94 ARG A N 1
ATOM 736 C CA . ARG A 1 94 ? -3.088 0.170 8.791 1.00 95.69 94 ARG A CA 1
ATOM 737 C C . ARG A 1 94 ? -3.138 -0.208 7.311 1.00 95.69 94 ARG A C 1
ATOM 739 O O . ARG A 1 94 ? -2.548 -1.218 6.932 1.00 95.69 94 ARG A O 1
ATOM 746 N N . GLU A 1 95 ? -3.764 0.618 6.477 1.00 95.69 95 GLU A N 1
ATOM 747 C CA . GLU A 1 95 ? -3.851 0.400 5.029 1.00 95.69 95 GLU A CA 1
ATOM 748 C C . GLU A 1 95 ? -2.462 0.316 4.387 1.00 95.69 95 GLU A C 1
ATOM 750 O O . GLU A 1 95 ? -2.164 -0.607 3.628 1.00 95.69 95 GLU A O 1
ATOM 755 N N . ARG A 1 96 ? -1.560 1.234 4.751 1.00 95.31 96 ARG A N 1
ATOM 756 C CA . ARG A 1 96 ? -0.182 1.240 4.247 1.00 95.31 96 ARG A CA 1
ATOM 757 C C . ARG A 1 96 ? 0.575 -0.035 4.612 1.00 95.31 96 ARG A C 1
ATOM 759 O O . ARG A 1 96 ? 1.293 -0.580 3.773 1.00 95.31 96 ARG A O 1
ATOM 766 N N . ALA A 1 97 ? 0.415 -0.521 5.842 1.00 96.19 97 ALA A N 1
ATOM 767 C CA . ALA A 1 97 ? 1.020 -1.778 6.264 1.00 96.19 97 ALA A CA 1
ATOM 768 C C . ALA A 1 97 ? 0.474 -2.967 5.454 1.00 96.19 97 ALA A C 1
ATOM 770 O O . ALA A 1 97 ? 1.257 -3.817 5.032 1.00 96.19 97 ALA A O 1
ATOM 771 N N . LEU A 1 98 ? -0.831 -3.000 5.163 1.00 96.00 98 LEU A N 1
ATOM 772 C CA . LEU A 1 98 ? -1.435 -4.034 4.314 1.00 96.00 98 LEU A CA 1
ATOM 773 C C . LEU A 1 98 ? -0.916 -3.985 2.871 1.00 96.00 98 LEU A C 1
ATOM 775 O O . LEU A 1 98 ? -0.655 -5.038 2.290 1.00 96.00 98 LEU A O 1
ATOM 779 N N . VAL A 1 99 ? -0.672 -2.797 2.310 1.00 95.44 99 VAL A N 1
ATOM 780 C CA . VAL A 1 99 ? -0.039 -2.646 0.985 1.00 95.44 99 VAL A CA 1
ATOM 781 C C . VAL A 1 99 ? 1.356 -3.277 0.969 1.00 95.44 99 VAL A C 1
ATOM 783 O O . VAL A 1 99 ? 1.675 -4.061 0.072 1.00 95.44 99 VAL A O 1
ATOM 786 N N . TYR A 1 100 ? 2.191 -2.984 1.970 1.00 95.06 100 TYR A N 1
ATOM 787 C CA . TYR A 1 100 ? 3.537 -3.564 2.063 1.00 95.06 100 TYR A CA 1
ATOM 788 C C . TYR A 1 100 ? 3.488 -5.074 2.289 1.00 95.06 100 TYR A C 1
ATOM 790 O O . TYR A 1 100 ? 4.225 -5.817 1.642 1.00 95.06 100 TYR A O 1
ATOM 798 N N . LYS A 1 101 ? 2.585 -5.538 3.154 1.00 94.88 101 LYS A N 1
ATOM 799 C CA . LYS A 1 101 ? 2.381 -6.961 3.429 1.00 94.88 101 LYS A CA 1
ATOM 800 C C . LYS A 1 101 ? 1.933 -7.712 2.172 1.00 94.88 101 LYS A C 1
ATOM 802 O O . LYS A 1 101 ? 2.510 -8.746 1.849 1.00 94.88 101 LYS A O 1
ATOM 807 N N . THR A 1 102 ? 1.011 -7.135 1.399 1.00 94.25 102 THR A N 1
ATOM 808 C CA . THR A 1 102 ? 0.594 -7.663 0.090 1.00 94.25 102 THR A CA 1
ATOM 809 C C . THR A 1 102 ? 1.794 -7.805 -0.839 1.00 94.25 102 THR A C 1
ATOM 811 O O . THR A 1 102 ? 1.994 -8.875 -1.407 1.00 94.25 102 THR A O 1
ATOM 814 N N . ALA A 1 103 ? 2.636 -6.773 -0.957 1.00 92.62 103 ALA A N 1
ATOM 815 C CA . ALA A 1 103 ? 3.828 -6.821 -1.80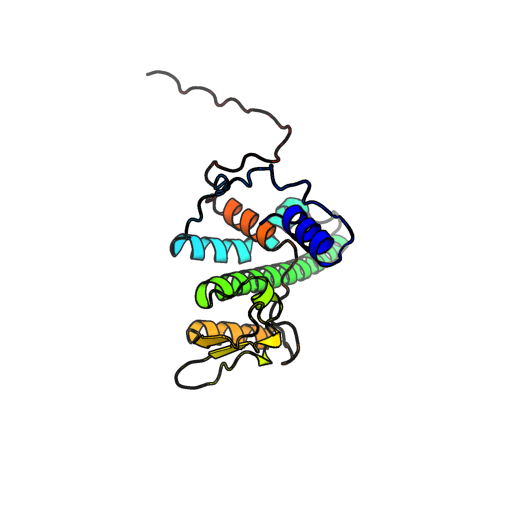3 1.00 92.62 103 ALA A CA 1
ATOM 816 C C . ALA A 1 103 ? 4.811 -7.927 -1.382 1.00 92.62 103 ALA A C 1
ATOM 818 O O . ALA A 1 103 ? 5.369 -8.602 -2.244 1.00 92.62 103 ALA A O 1
ATOM 819 N N . VAL A 1 104 ? 4.998 -8.138 -0.075 1.00 92.69 104 VAL A N 1
ATOM 820 C CA . VAL A 1 104 ? 5.892 -9.175 0.465 1.00 92.69 104 VAL A CA 1
ATOM 821 C C . VAL A 1 104 ? 5.366 -10.583 0.180 1.00 92.69 104 VAL A C 1
ATOM 823 O O . VAL A 1 104 ? 6.133 -11.419 -0.286 1.00 92.69 104 VAL A O 1
ATOM 826 N N . TYR A 1 105 ? 4.079 -10.849 0.423 1.00 91.56 105 TYR A N 1
ATOM 827 C CA . TYR A 1 105 ? 3.516 -12.194 0.246 1.00 91.56 105 TYR A CA 1
ATOM 828 C C . TYR A 1 105 ? 3.260 -12.567 -1.214 1.00 91.56 105 TYR A C 1
ATOM 830 O O . TYR A 1 105 ? 3.366 -13.735 -1.573 1.00 91.56 105 TYR A O 1
ATOM 838 N N . THR A 1 106 ? 2.903 -11.595 -2.054 1.00 89.38 106 THR A N 1
ATOM 839 C CA . THR A 1 106 ? 2.448 -11.863 -3.429 1.00 89.38 106 THR A CA 1
ATOM 840 C C . THR A 1 106 ? 3.490 -11.513 -4.489 1.00 89.38 106 THR A C 1
ATOM 842 O O . THR A 1 106 ? 3.400 -11.989 -5.617 1.00 89.38 106 THR A O 1
ATOM 845 N N . GLY A 1 107 ? 4.469 -10.661 -4.168 1.00 88.00 107 GLY A N 1
ATOM 846 C CA . GLY A 1 107 ? 5.452 -10.169 -5.136 1.00 88.00 107 GLY A CA 1
ATOM 847 C C . GLY A 1 107 ? 4.871 -9.264 -6.231 1.00 88.00 107 GLY A C 1
ATOM 848 O O . GLY A 1 107 ? 5.572 -8.949 -7.195 1.00 88.00 107 GLY A O 1
ATOM 849 N N . LEU A 1 108 ? 3.608 -8.840 -6.105 1.00 87.62 108 LEU A N 1
ATOM 850 C CA . LEU A 1 108 ? 2.945 -7.978 -7.082 1.00 87.62 108 LEU A CA 1
ATOM 851 C C . LEU A 1 108 ? 3.627 -6.614 -7.192 1.00 87.62 108 LEU A C 1
ATOM 853 O O . LEU A 1 108 ? 4.114 -6.034 -6.215 1.00 87.62 108 LEU A O 1
ATOM 857 N N . ARG A 1 109 ? 3.630 -6.056 -8.405 1.00 87.25 109 ARG A N 1
ATOM 858 C CA . ARG A 1 109 ? 4.150 -4.705 -8.635 1.00 87.25 109 ARG A CA 1
ATOM 859 C C . ARG A 1 109 ? 3.227 -3.682 -7.991 1.00 87.25 109 ARG A C 1
ATOM 861 O O . ARG A 1 109 ? 2.016 -3.854 -7.963 1.00 87.25 109 ARG A O 1
ATOM 868 N N . LEU A 1 110 ? 3.783 -2.544 -7.578 1.00 88.31 110 LEU A N 1
ATOM 869 C CA . LEU A 1 110 ? 3.006 -1.478 -6.937 1.00 88.31 110 LEU A CA 1
ATOM 870 C C . LEU A 1 110 ? 1.791 -1.028 -7.770 1.00 88.31 110 LEU A C 1
ATOM 872 O O . LEU A 1 110 ? 0.732 -0.783 -7.207 1.00 88.31 110 LEU A O 1
ATOM 876 N N . GLY A 1 111 ? 1.928 -0.955 -9.099 1.00 86.06 111 GLY A N 1
ATOM 877 C CA . GLY A 1 111 ? 0.807 -0.633 -9.989 1.00 86.06 111 GLY A CA 1
ATOM 878 C C . GLY A 1 111 ? -0.267 -1.725 -10.042 1.00 86.06 111 GLY A C 1
ATOM 879 O O . GLY A 1 111 ? -1.447 -1.408 -10.113 1.00 86.06 111 GLY A O 1
ATOM 880 N N . GLU A 1 112 ? 0.127 -2.998 -9.940 1.00 88.25 112 GLU A N 1
ATOM 881 C CA . GLU A 1 112 ? -0.809 -4.127 -9.864 1.00 88.25 112 GLU A CA 1
ATOM 882 C C . GLU A 1 112 ? -1.553 -4.091 -8.521 1.00 88.25 112 GLU A C 1
ATOM 884 O O . GLU A 1 112 ? -2.779 -4.161 -8.505 1.00 88.25 112 GLU A O 1
ATOM 889 N N . ILE A 1 113 ? -0.840 -3.851 -7.412 1.00 91.19 113 ILE A N 1
ATOM 890 C CA . ILE A 1 113 ? -1.430 -3.676 -6.073 1.00 91.19 113 ILE A CA 1
ATOM 891 C C . ILE A 1 113 ? -2.409 -2.496 -6.047 1.00 91.19 113 ILE A C 1
ATOM 893 O O . ILE A 1 113 ? -3.497 -2.617 -5.494 1.00 91.19 113 ILE A O 1
ATOM 897 N N . ALA A 1 114 ? -2.059 -1.375 -6.682 1.00 91.50 114 ALA A N 1
ATOM 898 C CA . ALA A 1 114 ? -2.925 -0.200 -6.776 1.00 91.50 114 ALA A CA 1
ATOM 899 C C . ALA A 1 114 ? -4.222 -0.457 -7.564 1.00 91.50 114 ALA A C 1
ATOM 901 O O . ALA A 1 114 ? -5.190 0.274 -7.389 1.00 91.50 114 ALA A O 1
ATOM 902 N N . SER A 1 115 ? -4.243 -1.482 -8.421 1.00 90.06 115 SER A N 1
ATOM 903 C CA . SER A 1 115 ? -5.418 -1.890 -9.202 1.00 90.06 115 SER A CA 1
ATOM 904 C C . SER A 1 115 ? -6.221 -3.032 -8.568 1.00 90.06 115 SER A C 1
ATOM 906 O O . SER A 1 115 ? -7.220 -3.470 -9.144 1.00 90.06 115 SER A O 1
ATOM 908 N N . LEU A 1 116 ? -5.793 -3.543 -7.406 1.00 91.12 116 LEU A N 1
ATOM 909 C CA . LEU A 1 116 ? -6.495 -4.624 -6.721 1.00 91.12 116 LEU A CA 1
ATOM 910 C C . LEU A 1 116 ? -7.869 -4.168 -6.236 1.00 91.12 116 LEU A C 1
ATOM 912 O O . LEU A 1 116 ? -8.043 -3.054 -5.742 1.00 91.12 116 LEU A O 1
ATOM 916 N N . ARG A 1 117 ? -8.832 -5.079 -6.345 1.00 93.00 117 ARG A N 1
ATOM 917 C CA . ARG A 1 117 ? -10.219 -4.920 -5.917 1.00 93.00 117 ARG A CA 1
ATOM 918 C C . ARG A 1 117 ? -10.612 -6.143 -5.092 1.00 93.00 117 ARG A C 1
ATOM 920 O O . ARG A 1 117 ? -10.036 -7.210 -5.331 1.00 93.00 117 ARG A O 1
ATOM 927 N N . PRO A 1 118 ? -11.573 -6.039 -4.160 1.00 92.69 118 PRO A N 1
ATOM 928 C CA . PRO A 1 118 ? -12.041 -7.195 -3.404 1.00 92.69 118 PRO A CA 1
ATOM 929 C C . PRO A 1 118 ? -12.546 -8.341 -4.293 1.00 92.69 118 PRO A C 1
ATOM 931 O O . PRO A 1 118 ? -12.315 -9.493 -3.956 1.00 92.69 118 PRO A O 1
ATOM 934 N N . CYS A 1 119 ? -13.130 -8.064 -5.467 1.00 89.12 119 CYS A N 1
ATOM 935 C CA . CYS A 1 119 ? -13.565 -9.110 -6.407 1.00 89.12 119 CYS A CA 1
ATOM 936 C C . CYS A 1 119 ? -12.426 -9.976 -6.979 1.00 89.12 119 CYS A C 1
ATOM 938 O O . CYS A 1 119 ? -12.681 -11.064 -7.488 1.00 89.12 119 CYS A O 1
ATOM 940 N N . HIS A 1 120 ? -11.172 -9.518 -6.904 1.00 89.25 120 HIS A N 1
ATOM 941 C CA . HIS A 1 120 ? -9.997 -10.298 -7.306 1.00 89.25 120 HIS A CA 1
ATOM 942 C C . HIS A 1 120 ? -9.549 -11.294 -6.223 1.00 89.25 120 HIS A C 1
ATOM 944 O O . HIS A 1 120 ? -8.645 -12.097 -6.464 1.00 89.25 120 HIS A O 1
ATOM 950 N N . LEU A 1 121 ? -10.119 -11.211 -5.018 1.00 89.69 121 LEU A N 1
ATOM 951 C CA . LEU A 1 121 ? -9.762 -12.039 -3.876 1.00 89.69 121 LEU A CA 1
ATOM 952 C C . LEU A 1 121 ? -10.821 -13.119 -3.667 1.00 89.69 121 LEU A C 1
ATOM 954 O O . LEU A 1 121 ? -11.989 -12.835 -3.431 1.00 89.69 121 LEU A O 1
ATOM 958 N N . GLU A 1 122 ? -10.389 -14.372 -3.691 1.00 89.69 122 GLU A N 1
ATOM 959 C CA . GLU A 1 122 ? -11.209 -15.515 -3.308 1.00 89.69 122 GLU A CA 1
ATOM 960 C C . GLU A 1 122 ? -10.726 -16.005 -1.944 1.00 89.69 122 GLU A C 1
ATOM 962 O O . GLU A 1 122 ? -9.895 -16.915 -1.848 1.00 89.69 122 GLU A O 1
ATOM 967 N N . LEU A 1 123 ? -11.201 -15.327 -0.895 1.00 87.50 123 LEU A N 1
ATOM 968 C CA . LEU A 1 123 ? -10.741 -15.526 0.481 1.00 87.50 123 LEU A CA 1
ATOM 969 C C . LEU A 1 123 ? -11.341 -16.783 1.130 1.00 87.50 123 LEU A C 1
ATOM 971 O O . LEU A 1 123 ? -10.657 -17.446 1.899 1.00 87.50 123 LEU A O 1
ATOM 975 N N . ASP A 1 124 ? -12.557 -17.177 0.741 1.00 84.56 124 ASP A N 1
ATOM 976 C CA . ASP A 1 124 ? -13.273 -18.330 1.321 1.00 84.56 124 ASP A CA 1
ATOM 977 C C . ASP A 1 124 ? -12.940 -19.675 0.648 1.00 84.56 124 ASP A C 1
ATOM 979 O O . ASP A 1 124 ? -13.489 -20.730 0.984 1.00 84.56 124 ASP A O 1
ATOM 983 N N . ARG A 1 125 ? -12.053 -19.662 -0.353 1.00 82.31 125 ARG A N 1
ATOM 984 C CA . ARG A 1 125 ? -11.744 -20.848 -1.151 1.00 82.31 125 ARG A CA 1
ATOM 985 C C . ARG A 1 125 ? -10.899 -21.851 -0.361 1.00 82.31 125 ARG A C 1
ATOM 987 O O . ARG A 1 125 ? -9.846 -21.512 0.169 1.00 82.31 125 ARG A O 1
ATOM 994 N N . LYS A 1 126 ? -11.307 -23.124 -0.381 1.00 81.75 126 LYS A N 1
ATOM 995 C CA . LYS A 1 126 ? -10.550 -24.263 0.174 1.00 81.75 126 LYS A CA 1
ATOM 996 C C . LYS A 1 126 ? -9.733 -24.978 -0.925 1.00 81.75 126 LYS A C 1
ATOM 998 O O . LYS A 1 126 ? -10.188 -25.010 -2.071 1.00 81.75 126 LYS A O 1
ATOM 1003 N N . PRO A 1 127 ? -8.551 -25.564 -0.632 1.00 81.88 127 PRO A N 1
ATOM 1004 C CA . PRO A 1 127 ? -7.874 -25.593 0.670 1.00 81.88 127 PRO A CA 1
ATOM 1005 C C . PRO A 1 127 ? -7.139 -24.290 1.012 1.00 81.88 127 PRO A C 1
ATOM 1007 O O . PRO A 1 127 ? -6.892 -24.038 2.185 1.00 81.88 127 PRO A O 1
ATOM 1010 N N . PHE A 1 128 ? -6.821 -23.460 0.011 1.00 83.69 128 PHE A N 1
ATOM 1011 C CA . PHE A 1 128 ? -6.100 -22.205 0.208 1.00 83.69 128 PHE A CA 1
ATOM 1012 C C . PHE A 1 128 ? -6.813 -21.028 -0.470 1.00 83.69 128 PHE A C 1
ATOM 1014 O O . PHE A 1 128 ? -7.191 -21.150 -1.648 1.00 83.69 128 PHE A O 1
ATOM 1021 N N . PRO A 1 129 ? -6.917 -19.881 0.225 1.00 89.19 129 PRO A N 1
ATOM 1022 C CA . PRO A 1 129 ? -7.353 -18.624 -0.366 1.00 89.19 129 PRO A CA 1
ATOM 1023 C C . PRO A 1 129 ? -6.475 -18.236 -1.560 1.00 89.19 129 PRO A C 1
ATOM 1025 O O . PRO A 1 129 ? -5.273 -18.528 -1.585 1.00 89.19 129 PRO A O 1
ATOM 1028 N N . ARG A 1 130 ? -7.044 -17.555 -2.561 1.00 88.44 130 ARG A N 1
ATOM 1029 C CA . ARG A 1 130 ? -6.279 -17.112 -3.738 1.00 88.44 130 ARG A CA 1
ATOM 1030 C C . ARG A 1 130 ? -6.582 -15.681 -4.153 1.00 88.44 130 ARG A C 1
ATOM 1032 O O . ARG A 1 130 ? -7.685 -15.179 -3.984 1.00 88.44 130 ARG A O 1
ATOM 1039 N N . LEU A 1 131 ? -5.590 -15.068 -4.779 1.00 88.62 131 LEU A N 1
ATOM 1040 C CA . LEU A 1 131 ? -5.680 -13.797 -5.476 1.00 88.62 131 LEU A CA 1
ATOM 1041 C C . LEU A 1 131 ? -5.594 -14.062 -6.981 1.00 88.62 131 LEU A C 1
ATOM 1043 O O . LEU A 1 131 ? -4.643 -14.691 -7.455 1.00 88.62 131 LEU A O 1
ATOM 1047 N N . GLN A 1 132 ? -6.583 -13.579 -7.731 1.00 85.38 132 GLN A N 1
ATOM 1048 C CA . GLN A 1 132 ? -6.660 -13.723 -9.179 1.00 85.38 132 GLN A CA 1
ATOM 1049 C C . GLN A 1 132 ? -6.724 -12.352 -9.854 1.00 85.38 132 GLN A C 1
ATOM 1051 O O . GLN A 1 132 ? -7.714 -11.636 -9.749 1.00 85.38 132 GLN A O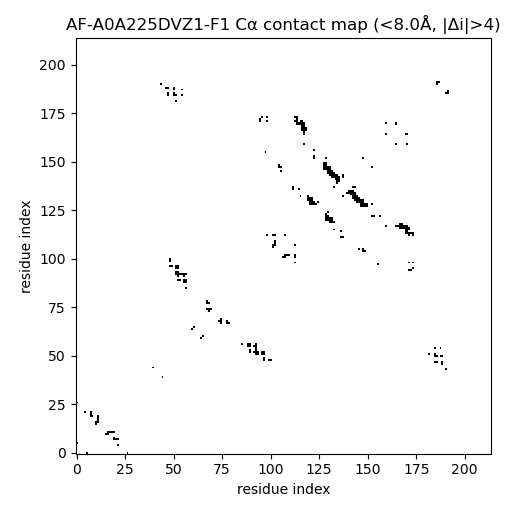 1
ATOM 1056 N N . ILE A 1 133 ? -5.679 -12.005 -10.608 1.00 78.31 133 ILE A N 1
ATOM 1057 C CA . ILE A 1 133 ? -5.656 -10.790 -11.431 1.00 78.31 133 ILE A CA 1
ATOM 1058 C C . ILE A 1 133 ? -5.837 -11.181 -12.894 1.00 78.31 133 ILE A C 1
ATOM 1060 O O . ILE A 1 133 ? -5.120 -12.033 -13.429 1.00 78.31 133 ILE A O 1
ATOM 1064 N N . LEU A 1 134 ? -6.796 -10.534 -13.556 1.00 65.56 134 LEU A N 1
ATOM 1065 C CA . LEU A 1 134 ? -7.023 -10.688 -14.988 1.00 65.56 134 LEU A CA 1
ATOM 1066 C C . LEU A 1 134 ? -5.831 -10.143 -15.779 1.00 65.56 134 LEU A C 1
ATOM 1068 O O . LEU A 1 134 ? -5.336 -9.053 -15.502 1.00 65.56 134 LEU A O 1
ATOM 1072 N N . GLY A 1 135 ? -5.427 -10.857 -16.830 1.00 63.75 135 GLY A N 1
ATOM 1073 C CA . GLY A 1 135 ? -4.290 -10.470 -17.667 1.00 63.75 135 GLY A CA 1
ATOM 1074 C C . GLY A 1 135 ? -4.384 -9.048 -18.226 1.00 63.75 135 GLY A C 1
ATOM 1075 O O . GLY A 1 135 ? -3.364 -8.371 -18.293 1.00 63.75 135 GLY A O 1
ATOM 1076 N N . LYS A 1 136 ? -5.603 -8.551 -18.492 1.00 58.94 136 LYS A N 1
ATOM 1077 C CA . LYS A 1 136 ? -5.882 -7.167 -18.929 1.00 58.94 136 LYS A CA 1
ATOM 1078 C C . LYS A 1 136 ? -5.369 -6.088 -17.962 1.00 58.94 136 LYS A C 1
ATOM 1080 O O . LYS A 1 136 ? -5.103 -4.975 -18.397 1.00 58.94 136 LYS A O 1
ATOM 1085 N N . LEU A 1 137 ? -5.241 -6.410 -16.674 1.00 58.47 137 LEU A N 1
ATOM 1086 C CA . LEU A 1 137 ? -4.729 -5.510 -15.634 1.00 58.47 137 LEU A CA 1
ATOM 1087 C C . LEU A 1 137 ? -3.227 -5.695 -15.382 1.00 58.47 137 LEU A C 1
ATOM 1089 O O . LEU A 1 137 ? -2.599 -4.874 -14.718 1.00 58.47 137 LEU A O 1
ATOM 1093 N N . THR A 1 138 ? -2.629 -6.762 -15.914 1.00 57.72 138 THR A N 1
ATOM 1094 C CA . THR A 1 138 ? -1.194 -7.014 -15.776 1.00 57.72 138 THR A CA 1
ATOM 1095 C C . THR A 1 138 ? -0.433 -6.397 -16.939 1.00 57.72 138 THR A C 1
ATOM 1097 O O . THR A 1 138 ? -0.850 -6.471 -18.094 1.00 57.72 138 THR A O 1
ATOM 1100 N N . LYS A 1 139 ? 0.753 -5.855 -16.656 1.00 57.19 139 LYS A N 1
ATOM 1101 C CA . LYS A 1 139 ? 1.628 -5.269 -17.685 1.00 57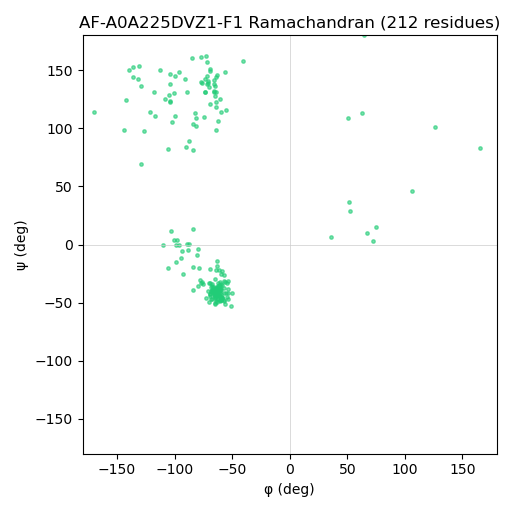.19 139 LYS A CA 1
ATOM 1102 C C . LYS A 1 139 ? 2.029 -6.270 -18.785 1.00 57.19 139 LYS A C 1
ATOM 1104 O O . LYS A 1 139 ? 2.375 -5.854 -19.884 1.00 57.19 139 LYS A O 1
ATOM 1109 N N . ASN A 1 140 ? 1.972 -7.569 -18.488 1.00 58.81 140 ASN A N 1
ATOM 1110 C CA . ASN A 1 140 ? 2.353 -8.645 -19.402 1.00 58.81 140 ASN A CA 1
ATOM 1111 C C . ASN A 1 140 ? 1.151 -9.290 -20.117 1.00 58.81 140 ASN A C 1
ATOM 1113 O O . ASN A 1 140 ? 1.349 -10.231 -20.879 1.00 58.81 140 ASN A O 1
ATOM 1117 N N . GLY A 1 141 ? -0.085 -8.844 -19.856 1.00 60.12 141 GLY A N 1
ATOM 1118 C CA . GLY A 1 141 ? -1.284 -9.441 -20.454 1.00 60.12 141 GLY A CA 1
ATOM 1119 C C . GLY A 1 141 ? -1.656 -10.830 -19.912 1.00 60.12 141 GLY A C 1
ATOM 1120 O O . GLY A 1 141 ? -2.620 -11.425 -20.389 1.00 60.12 141 GLY A O 1
ATOM 1121 N N . GLN A 1 142 ? -0.930 -11.361 -18.921 1.00 60.88 142 GLN A N 1
ATOM 1122 C CA . GLN A 1 142 ? -1.089 -12.727 -18.412 1.00 60.88 142 GLN A CA 1
ATOM 1123 C C . GLN A 1 142 ? -1.820 -12.762 -17.072 1.00 60.88 142 GLN A C 1
ATOM 1125 O O . GLN A 1 142 ? -1.558 -11.960 -16.182 1.00 60.88 142 GLN A O 1
ATOM 1130 N N . GLN A 1 143 ? -2.738 -13.716 -16.916 1.00 70.38 143 GLN A N 1
ATOM 1131 C CA . GLN A 1 143 ? -3.429 -13.914 -15.644 1.00 70.38 143 GLN A CA 1
ATOM 1132 C C . GLN A 1 143 ? -2.433 -14.336 -14.558 1.00 70.38 143 GLN A C 1
ATOM 1134 O O . GLN A 1 143 ? -1.671 -15.281 -14.752 1.00 70.38 143 GLN A O 1
ATOM 1139 N N . ALA A 1 144 ? -2.484 -13.676 -13.402 1.00 71.12 144 ALA A N 1
ATOM 1140 C CA . ALA A 1 144 ? -1.729 -14.081 -12.222 1.00 71.12 144 ALA A CA 1
ATOM 1141 C C . ALA A 1 144 ? -2.681 -14.755 -11.232 1.00 71.12 144 ALA A C 1
ATOM 1143 O O . ALA A 1 144 ? -3.688 -14.164 -10.838 1.00 71.12 144 ALA A O 1
ATOM 1144 N N . ARG A 1 145 ? -2.368 -15.995 -10.848 1.00 83.00 145 ARG A N 1
ATOM 1145 C CA . ARG A 1 145 ? -3.068 -16.742 -9.796 1.00 83.00 145 ARG A CA 1
ATOM 1146 C C . ARG A 1 145 ? -2.072 -17.017 -8.682 1.00 83.00 145 ARG A C 1
ATOM 1148 O O . ARG A 1 145 ? -1.136 -17.785 -8.881 1.00 83.00 145 ARG A O 1
ATOM 1155 N N . LEU A 1 146 ? -2.262 -16.366 -7.542 1.00 86.94 146 LEU A N 1
ATOM 1156 C CA . LEU A 1 146 ? -1.362 -16.453 -6.397 1.00 86.94 146 LEU A CA 1
ATOM 1157 C C . LEU A 1 146 ? -2.122 -17.032 -5.210 1.00 86.94 146 LEU A C 1
ATOM 1159 O O . LEU A 1 146 ? -3.229 -16.590 -4.909 1.00 86.94 146 LEU A O 1
ATOM 1163 N N . LEU A 1 147 ? -1.541 -18.030 -4.551 1.00 89.69 147 LEU A N 1
ATOM 1164 C CA . LEU A 1 147 ? -2.079 -18.547 -3.296 1.00 89.69 147 LEU A CA 1
ATOM 1165 C C . LEU A 1 147 ? -1.731 -17.574 -2.171 1.00 89.69 147 LEU A C 1
ATOM 1167 O O . LEU A 1 147 ? -0.627 -17.029 -2.136 1.00 89.69 147 LEU A O 1
ATOM 1171 N N . LEU A 1 148 ? -2.677 -17.348 -1.268 1.00 89.69 148 LEU A N 1
ATOM 1172 C CA . LEU A 1 148 ? -2.482 -16.503 -0.099 1.00 89.69 148 LEU A CA 1
ATOM 1173 C C . LEU A 1 148 ? -2.317 -17.370 1.145 1.00 89.69 148 LEU A C 1
ATOM 1175 O O . LEU A 1 148 ? -2.927 -18.430 1.284 1.00 89.69 148 LEU A O 1
ATOM 1179 N N . VAL A 1 149 ? -1.501 -16.883 2.075 1.00 90.50 149 VAL A N 1
ATOM 1180 C CA . VAL A 1 149 ? -1.398 -17.463 3.416 1.00 90.50 149 VAL A CA 1
ATOM 1181 C C . VAL A 1 149 ? -2.738 -17.252 4.140 1.00 90.50 149 VAL A C 1
ATOM 1183 O O . VAL A 1 149 ? -3.210 -16.113 4.149 1.00 90.50 149 VAL A O 1
ATOM 1186 N N . PRO A 1 150 ? -3.336 -18.281 4.777 1.00 90.12 150 PRO A N 1
ATOM 1187 C CA . PRO A 1 150 ? -4.651 -18.167 5.419 1.00 90.12 150 PRO A CA 1
ATOM 1188 C C . PRO A 1 150 ? -4.761 -17.017 6.428 1.00 90.12 150 PRO A C 1
ATOM 1190 O O . PRO A 1 150 ? -5.662 -16.195 6.312 1.00 90.12 150 PRO A O 1
ATOM 1193 N N . ALA A 1 151 ? -3.776 -16.862 7.319 1.00 91.38 151 ALA A N 1
ATOM 1194 C CA . ALA A 1 151 ? -3.754 -15.760 8.287 1.00 91.38 151 ALA A CA 1
ATOM 1195 C C . ALA A 1 151 ? -3.756 -14.371 7.616 1.00 91.38 151 ALA A C 1
ATOM 1197 O O . ALA A 1 151 ? -4.354 -13.422 8.111 1.00 91.38 151 ALA A O 1
ATOM 1198 N N . PHE A 1 152 ? -3.108 -14.237 6.454 1.00 93.00 152 PHE A N 1
ATOM 1199 C CA . PHE A 1 152 ? -3.138 -12.982 5.708 1.00 93.00 152 PHE A CA 1
ATOM 1200 C C . PHE A 1 152 ? -4.474 -12.771 4.980 1.00 93.00 152 PHE A C 1
ATOM 1202 O O . PHE A 1 152 ? -4.919 -11.635 4.847 1.00 93.00 152 PHE A O 1
ATOM 1209 N N . ALA A 1 153 ? -5.125 -13.845 4.530 1.00 92.94 153 ALA A N 1
ATOM 1210 C CA . ALA A 1 153 ? -6.461 -13.769 3.951 1.00 92.94 153 ALA A CA 1
ATOM 1211 C C . ALA A 1 153 ? -7.494 -13.288 4.982 1.00 92.94 153 ALA A C 1
ATOM 1213 O O . ALA A 1 153 ? -8.292 -12.415 4.656 1.00 92.94 153 ALA A O 1
ATOM 1214 N N . GLU A 1 154 ? -7.421 -13.769 6.225 1.00 92.94 154 GLU A N 1
ATOM 1215 C CA . GLU A 1 154 ? -8.263 -13.298 7.336 1.00 92.94 154 GLU A CA 1
ATOM 1216 C C . GLU A 1 154 ? -8.079 -11.797 7.591 1.00 92.94 154 GLU A C 1
ATOM 1218 O O . GLU A 1 154 ? -9.056 -11.051 7.644 1.00 92.94 154 GLU A O 1
ATOM 1223 N N . GLU A 1 155 ? -6.833 -11.316 7.630 1.00 94.00 155 GLU A N 1
ATOM 1224 C CA . GLU A 1 155 ? -6.551 -9.881 7.778 1.00 94.00 155 GLU A CA 1
ATOM 1225 C C . GLU A 1 155 ? -7.135 -9.031 6.638 1.00 94.00 155 GLU A C 1
ATOM 1227 O O . GLU A 1 155 ? -7.573 -7.898 6.868 1.00 94.00 155 GLU A O 1
ATOM 1232 N N . LEU A 1 156 ? -7.141 -9.552 5.405 1.00 93.69 156 LEU A N 1
ATOM 1233 C CA . LEU A 1 156 ? -7.771 -8.886 4.263 1.00 93.69 156 LEU A CA 1
ATOM 1234 C C . LEU A 1 156 ? -9.300 -8.904 4.373 1.00 93.69 156 LEU A C 1
ATOM 1236 O O . LEU A 1 156 ? -9.927 -7.886 4.075 1.00 93.69 156 LEU A O 1
ATOM 1240 N N . THR A 1 157 ? -9.898 -10.008 4.828 1.00 93.94 157 THR A N 1
ATOM 1241 C CA . THR A 1 157 ? -11.342 -10.103 5.093 1.00 93.94 157 THR A CA 1
ATOM 1242 C C . THR A 1 157 ? -11.768 -9.078 6.140 1.00 93.94 157 THR A C 1
ATOM 1244 O O . THR A 1 157 ? -12.719 -8.327 5.919 1.00 93.94 157 THR A O 1
ATOM 1247 N N . ASP A 1 158 ? -11.027 -8.985 7.244 1.00 94.38 158 ASP A N 1
ATOM 1248 C CA . ASP A 1 158 ? -11.276 -8.011 8.305 1.00 94.38 158 ASP A CA 1
ATOM 1249 C C . ASP A 1 158 ? -11.155 -6.578 7.784 1.00 94.38 158 ASP A C 1
ATOM 1251 O O . ASP A 1 158 ? -12.014 -5.742 8.048 1.00 94.38 158 ASP A O 1
ATOM 1255 N N . TRP A 1 159 ? -10.133 -6.293 6.973 1.00 94.62 159 TRP A N 1
ATOM 1256 C CA . TRP A 1 159 ? -9.975 -4.985 6.340 1.00 94.62 159 TRP A CA 1
ATOM 1257 C C . TRP A 1 159 ? -11.159 -4.613 5.440 1.00 94.62 159 TRP A C 1
ATOM 1259 O O . TRP A 1 159 ? -11.665 -3.490 5.519 1.00 94.62 159 TRP A O 1
ATOM 1269 N N . ILE A 1 160 ? -11.618 -5.538 4.593 1.00 94.19 160 ILE A N 1
ATOM 1270 C CA . ILE A 1 160 ? -12.757 -5.316 3.690 1.00 94.19 160 ILE A CA 1
ATOM 1271 C C . ILE A 1 160 ? -14.037 -5.078 4.498 1.00 94.19 160 ILE A C 1
ATOM 1273 O O . ILE A 1 160 ? -14.803 -4.168 4.169 1.00 94.19 160 ILE A O 1
ATOM 1277 N N . ARG A 1 161 ? -14.240 -5.842 5.578 1.00 93.62 161 ARG A N 1
ATOM 1278 C CA . ARG A 1 161 ? -15.381 -5.698 6.489 1.00 93.62 161 ARG A CA 1
ATOM 1279 C C . ARG A 1 161 ? -15.367 -4.349 7.207 1.00 93.62 161 ARG A C 1
ATOM 1281 O O . ARG A 1 161 ? -16.373 -3.642 7.183 1.00 93.62 161 ARG A O 1
ATOM 1288 N N . ASP A 1 162 ? -14.230 -3.968 7.783 1.00 93.00 162 ASP A N 1
ATOM 1289 C CA . ASP A 1 162 ? -14.079 -2.729 8.554 1.00 93.00 162 ASP A CA 1
ATOM 1290 C C . ASP A 1 162 ? -14.248 -1.484 7.672 1.00 93.00 162 ASP A C 1
ATOM 1292 O O . ASP A 1 162 ? -14.868 -0.500 8.077 1.00 93.00 162 ASP A O 1
ATOM 1296 N N . THR A 1 163 ? -13.732 -1.530 6.441 1.00 90.88 163 THR A N 1
ATOM 1297 C CA . THR A 1 163 ? -13.826 -0.417 5.481 1.00 90.88 163 THR A CA 1
ATOM 1298 C C . THR A 1 163 ? -15.088 -0.437 4.623 1.00 90.88 163 THR A C 1
ATOM 1300 O O . THR A 1 163 ? -15.313 0.505 3.863 1.00 90.88 163 THR A O 1
ATOM 1303 N N . LYS A 1 164 ? -15.922 -1.480 4.749 1.00 93.06 164 LYS A N 1
ATOM 1304 C CA . LYS A 1 164 ? -17.177 -1.672 4.002 1.00 93.06 164 LYS A CA 1
ATOM 1305 C C . LYS A 1 164 ? -17.005 -1.529 2.482 1.00 93.06 164 LYS A C 1
ATOM 1307 O O . LYS A 1 164 ? -17.877 -0.987 1.800 1.00 93.06 164 LYS A O 1
ATOM 1312 N N . LYS A 1 165 ? -15.871 -1.992 1.948 1.00 91.25 165 LYS A N 1
ATOM 1313 C CA . LYS A 1 165 ? -15.553 -1.893 0.515 1.00 91.25 165 LYS A CA 1
ATOM 1314 C C . LYS A 1 165 ? -16.445 -2.817 -0.307 1.00 91.25 165 LYS A C 1
ATOM 1316 O O . LYS A 1 165 ? -16.627 -3.984 0.037 1.00 91.25 165 LYS A O 1
ATOM 1321 N N . LYS A 1 166 ? -16.970 -2.306 -1.420 1.00 91.19 166 LYS A N 1
ATOM 1322 C CA . LYS A 1 166 ? -17.730 -3.095 -2.394 1.00 91.19 166 LYS A CA 1
ATOM 1323 C C . LYS A 1 166 ? -16.782 -3.928 -3.265 1.00 91.19 166 LYS A C 1
ATOM 1325 O O . LYS A 1 166 ? -15.603 -3.589 -3.380 1.00 91.19 166 LYS A O 1
ATOM 1330 N N . PRO A 1 167 ? -17.280 -4.978 -3.946 1.00 89.31 167 PRO A N 1
ATOM 1331 C CA . PRO A 1 167 ? -16.449 -5.837 -4.791 1.00 89.31 167 PRO A CA 1
ATOM 1332 C C . PRO A 1 167 ? -15.646 -5.093 -5.863 1.00 89.31 167 PRO A C 1
ATOM 1334 O O . PRO A 1 167 ? -14.533 -5.505 -6.176 1.00 89.31 167 PRO A O 1
ATOM 1337 N N . ASP A 1 168 ? -16.199 -4.004 -6.402 1.00 90.12 168 ASP A N 1
ATOM 1338 C CA . ASP A 1 168 ? -15.589 -3.223 -7.481 1.00 90.12 168 ASP A CA 1
ATOM 1339 C C . ASP A 1 168 ? -14.747 -2.028 -6.986 1.00 90.12 168 ASP A C 1
ATOM 1341 O O . ASP A 1 168 ? -14.065 -1.371 -7.774 1.00 90.12 168 ASP A O 1
ATOM 1345 N N . ASP A 1 169 ? -14.740 -1.752 -5.680 1.00 92.25 169 ASP A N 1
ATOM 1346 C CA . ASP A 1 169 ? -13.934 -0.667 -5.124 1.00 92.25 169 ASP A CA 1
ATOM 1347 C C . ASP A 1 169 ? -12.443 -1.022 -5.137 1.00 92.25 169 ASP A C 1
ATOM 1349 O O . ASP A 1 169 ? -12.044 -2.187 -5.111 1.00 92.25 169 ASP A O 1
ATOM 1353 N N . LEU A 1 170 ? -11.583 -0.002 -5.118 1.00 92.88 170 LEU A N 1
ATOM 1354 C CA . LEU A 1 170 ? -10.154 -0.219 -4.905 1.00 92.88 170 LEU A CA 1
ATOM 1355 C C . LEU A 1 170 ? -9.917 -0.770 -3.495 1.00 92.88 170 LEU A C 1
ATOM 1357 O O . LEU A 1 170 ? -10.338 -0.175 -2.495 1.00 92.88 170 LEU A O 1
ATOM 1361 N N . LEU A 1 171 ? -9.196 -1.889 -3.414 1.00 93.44 171 LEU A N 1
ATOM 1362 C CA . LEU A 1 171 ? -8.869 -2.558 -2.156 1.00 93.44 171 LEU A CA 1
ATOM 1363 C C . LEU A 1 171 ? -8.005 -1.669 -1.253 1.00 93.44 171 LEU A C 1
ATOM 1365 O O . LEU A 1 171 ? -8.225 -1.624 -0.042 1.00 93.44 171 LEU A O 1
ATOM 1369 N N . PHE A 1 172 ? -7.067 -0.936 -1.859 1.00 94.50 172 PHE A N 1
ATOM 1370 C CA . PHE A 1 172 ? -6.152 -0.028 -1.176 1.00 94.50 172 PHE A CA 1
ATOM 1371 C C . PHE A 1 172 ? -6.088 1.335 -1.864 1.00 94.50 172 PHE A C 1
ATOM 1373 O O . PHE A 1 172 ? -6.035 1.427 -3.092 1.00 94.50 172 PHE A O 1
ATOM 1380 N N . HIS A 1 173 ? -5.979 2.397 -1.075 1.00 93.38 173 HIS A N 1
ATOM 1381 C CA . HIS A 1 173 ? -5.539 3.702 -1.534 1.00 93.38 173 HIS A CA 1
ATOM 1382 C C . HIS A 1 173 ? -4.005 3.743 -1.619 1.00 93.38 173 HIS A C 1
ATOM 1384 O O . HIS A 1 173 ? -3.297 3.896 -0.623 1.00 93.38 173 HIS A O 1
ATOM 1390 N N . VAL A 1 174 ? -3.473 3.622 -2.837 1.00 91.69 174 VAL A N 1
ATOM 1391 C CA . VAL A 1 174 ? -2.026 3.665 -3.092 1.00 91.69 174 VAL A CA 1
ATOM 1392 C C . VAL A 1 174 ? -1.635 5.040 -3.651 1.00 91.69 174 VAL A C 1
ATOM 1394 O O . VAL A 1 174 ? -1.883 5.319 -4.826 1.00 91.69 174 VAL A O 1
ATOM 1397 N N . PRO A 1 175 ? -0.998 5.926 -2.860 1.00 90.06 175 PRO A N 1
ATOM 1398 C CA . PRO A 1 175 ? -0.599 7.243 -3.346 1.00 90.06 175 PRO A CA 1
ATOM 1399 C C . PRO A 1 175 ? 0.532 7.146 -4.380 1.00 90.06 175 PRO A C 1
ATOM 1401 O O . PRO A 1 175 ? 1.425 6.305 -4.271 1.00 90.06 175 PRO A O 1
ATOM 1404 N N . GLN A 1 176 ? 0.589 8.082 -5.332 1.00 86.75 176 GLN A N 1
ATOM 1405 C CA . GLN A 1 176 ? 1.663 8.141 -6.344 1.00 86.75 176 GLN A CA 1
ATOM 1406 C C . GLN A 1 176 ? 3.068 8.226 -5.716 1.00 86.75 176 GLN A C 1
ATOM 1408 O O . GLN A 1 176 ? 4.044 7.686 -6.232 1.00 86.75 176 GLN A O 1
ATOM 1413 N N . ALA A 1 177 ? 3.176 8.853 -4.540 1.00 89.62 177 ALA A N 1
ATOM 1414 C CA . ALA A 1 177 ? 4.420 8.967 -3.786 1.00 89.62 177 ALA A CA 1
ATOM 1415 C C . ALA A 1 177 ? 4.739 7.746 -2.893 1.00 89.62 177 ALA A C 1
ATOM 1417 O O . ALA A 1 177 ? 5.632 7.850 -2.052 1.00 89.62 177 ALA A O 1
ATOM 1418 N N . SER A 1 178 ? 4.062 6.599 -3.053 1.00 89.12 178 SER A N 1
ATOM 1419 C CA . SER A 1 178 ? 4.204 5.416 -2.178 1.00 89.12 178 SER A CA 1
ATOM 1420 C C . SER A 1 178 ? 5.652 4.979 -1.955 1.00 89.12 178 SER A C 1
ATOM 1422 O O . SER A 1 178 ? 6.046 4.724 -0.823 1.00 89.12 178 SER A O 1
ATOM 1424 N N . VAL A 1 179 ? 6.496 4.981 -2.994 1.00 88.62 179 VAL A N 1
ATOM 1425 C CA . VAL A 1 179 ? 7.919 4.615 -2.850 1.00 88.62 179 VAL A CA 1
ATOM 1426 C C . VAL A 1 179 ? 8.670 5.602 -1.951 1.00 88.62 179 VAL A C 1
ATOM 1428 O O . VAL A 1 179 ? 9.463 5.192 -1.106 1.00 88.62 179 VAL A O 1
ATOM 1431 N N . ARG A 1 180 ? 8.406 6.908 -2.088 1.00 90.31 180 ARG A N 1
ATOM 1432 C CA . ARG A 1 180 ? 9.004 7.942 -1.224 1.00 90.31 180 ARG A CA 1
ATOM 1433 C C . ARG A 1 180 ? 8.491 7.825 0.209 1.00 90.31 180 ARG A C 1
ATOM 1435 O O . ARG A 1 180 ? 9.236 8.080 1.151 1.00 90.31 180 ARG A O 1
ATOM 1442 N N . ILE A 1 181 ? 7.225 7.454 0.380 1.00 92.31 181 ILE A N 1
ATOM 1443 C CA . ILE A 1 181 ? 6.622 7.215 1.691 1.00 92.31 181 ILE A CA 1
ATOM 1444 C C . ILE A 1 181 ? 7.301 6.018 2.364 1.00 92.31 181 ILE A C 1
ATOM 1446 O O . ILE A 1 181 ? 7.821 6.196 3.461 1.00 92.31 181 ILE A O 1
ATOM 1450 N N . MET A 1 182 ? 7.416 4.883 1.672 1.00 90.62 182 MET A N 1
ATOM 1451 C CA . MET A 1 182 ? 8.114 3.683 2.146 1.00 90.62 182 MET A CA 1
ATOM 1452 C C . MET A 1 182 ? 9.570 3.965 2.516 1.00 90.62 182 MET A C 1
ATOM 1454 O O . MET A 1 182 ? 10.053 3.505 3.543 1.00 90.62 182 MET A O 1
ATOM 1458 N N . GLN A 1 183 ? 10.283 4.767 1.722 1.00 89.81 183 GLN A N 1
ATOM 1459 C CA . GLN A 1 183 ? 11.652 5.179 2.050 1.00 89.81 183 GLN A CA 1
ATOM 1460 C C . GLN A 1 183 ? 11.725 5.972 3.356 1.00 89.81 183 GLN A C 1
ATOM 1462 O O . GLN A 1 183 ? 12.644 5.776 4.146 1.00 89.81 183 GLN A O 1
ATOM 1467 N N . LYS A 1 184 ? 10.763 6.864 3.601 1.00 90.81 184 LYS A N 1
ATOM 1468 C CA . LYS A 1 184 ? 10.690 7.597 4.866 1.00 90.81 184 LYS A CA 1
ATOM 1469 C C . LYS A 1 184 ? 10.287 6.681 6.035 1.00 90.81 184 LYS A C 1
ATOM 1471 O O . LYS A 1 184 ? 10.803 6.882 7.127 1.00 90.81 184 LYS A O 1
ATOM 1476 N N . ASP A 1 185 ? 9.447 5.667 5.807 1.00 91.88 185 ASP A N 1
ATOM 1477 C CA . ASP A 1 185 ? 9.133 4.634 6.811 1.00 91.88 185 ASP A CA 1
ATOM 1478 C C . ASP A 1 185 ? 10.400 3.837 7.178 1.00 91.88 185 ASP A C 1
ATOM 1480 O O . ASP A 1 185 ? 10.747 3.722 8.347 1.00 91.88 185 ASP A O 1
ATOM 1484 N N . LEU A 1 186 ? 11.177 3.394 6.182 1.00 88.50 186 LEU A N 1
ATOM 1485 C CA . LEU A 1 186 ? 12.479 2.741 6.389 1.00 88.50 186 LEU A CA 1
ATOM 1486 C C . LEU A 1 186 ? 13.496 3.643 7.106 1.00 88.50 186 LEU A C 1
ATOM 1488 O O . LEU A 1 186 ? 14.344 3.149 7.854 1.00 88.50 186 LEU A O 1
ATOM 1492 N N . LYS A 1 187 ? 13.431 4.962 6.878 1.00 87.25 187 LYS A N 1
ATOM 1493 C CA . LYS A 1 187 ? 14.296 5.942 7.549 1.00 87.25 187 LYS A CA 1
ATOM 1494 C C . LYS A 1 187 ? 13.966 6.055 9.037 1.00 87.25 187 LYS A C 1
ATOM 1496 O O . LYS A 1 187 ? 14.900 6.134 9.826 1.00 87.25 187 LYS A O 1
ATOM 1501 N N . LEU A 1 188 ? 12.682 6.021 9.407 1.00 82.62 188 LEU A N 1
ATOM 1502 C CA . LEU A 1 188 ? 12.232 6.048 10.806 1.00 82.62 188 LEU A CA 1
ATOM 1503 C C . LEU A 1 188 ? 12.843 4.895 11.616 1.00 82.62 188 LEU A C 1
ATOM 1505 O O . LEU A 1 188 ? 13.247 5.074 12.755 1.00 82.62 188 LEU A O 1
ATOM 1509 N N . VAL A 1 189 ? 12.972 3.724 10.993 1.00 81.94 189 VAL A N 1
ATOM 1510 C CA . VAL A 1 189 ? 13.531 2.512 11.610 1.00 81.94 189 VAL A CA 1
ATOM 1511 C C . VAL A 1 189 ? 15.075 2.523 11.655 1.00 81.94 189 VAL A C 1
ATOM 1513 O O . VAL A 1 189 ? 15.704 1.616 12.194 1.00 81.94 189 VAL A O 1
ATOM 1516 N N . GLY A 1 190 ? 15.726 3.542 11.083 1.00 69.75 190 GLY A N 1
ATOM 1517 C CA . GLY A 1 190 ? 17.188 3.651 11.063 1.00 69.75 190 GLY A CA 1
ATOM 1518 C C . GLY A 1 190 ? 17.881 2.706 10.073 1.00 69.75 190 GLY A C 1
ATOM 1519 O O . GLY A 1 190 ? 19.092 2.518 10.143 1.00 69.75 190 GLY A O 1
ATOM 1520 N N . HIS A 1 191 ? 17.151 2.113 9.120 1.00 56.81 191 HIS A N 1
ATOM 1521 C CA . HIS A 1 191 ? 17.711 1.145 8.164 1.00 56.81 191 HIS A CA 1
ATOM 1522 C C . HIS A 1 191 ? 18.274 1.761 6.873 1.00 56.81 191 HIS A C 1
ATOM 1524 O O . HIS A 1 191 ? 18.813 1.044 6.029 1.00 56.81 191 HIS A O 1
ATOM 1530 N N . LEU A 1 192 ? 18.220 3.086 6.714 1.00 48.56 192 LEU A N 1
ATOM 1531 C CA . LEU A 1 192 ? 18.914 3.787 5.630 1.00 48.56 192 LEU A CA 1
ATOM 1532 C C . LEU A 1 192 ? 20.371 4.068 6.022 1.00 48.56 192 LEU A C 1
ATOM 1534 O O . LEU A 1 192 ? 20.732 5.165 6.441 1.00 48.56 192 LEU A O 1
ATOM 1538 N N . GLY A 1 193 ? 21.222 3.054 5.860 1.00 39.41 193 GLY A N 1
ATOM 1539 C CA . GLY A 1 193 ? 22.671 3.223 5.891 1.00 39.41 193 GLY A CA 1
ATOM 1540 C C . GLY A 1 193 ? 23.148 4.114 4.738 1.00 39.41 193 GLY A C 1
ATOM 1541 O O . GLY A 1 193 ? 22.936 3.774 3.580 1.00 39.41 193 GLY A O 1
ATOM 1542 N N . ARG A 1 194 ? 23.752 5.259 5.089 1.00 37.41 194 ARG A N 1
ATOM 1543 C CA . ARG A 1 194 ? 24.858 6.025 4.455 1.00 37.41 194 ARG A CA 1
ATOM 1544 C C . ARG A 1 194 ? 25.043 6.134 2.921 1.00 37.41 194 ARG A C 1
ATOM 1546 O O . ARG A 1 194 ? 26.010 6.759 2.507 1.00 37.41 194 ARG A O 1
ATOM 1553 N N . ALA A 1 195 ? 24.148 5.654 2.065 1.00 35.59 195 ALA A N 1
ATOM 1554 C CA . ALA A 1 195 ? 24.303 5.722 0.609 1.00 35.59 195 ALA A CA 1
ATOM 1555 C C . ALA A 1 195 ? 23.056 6.312 -0.067 1.00 35.59 1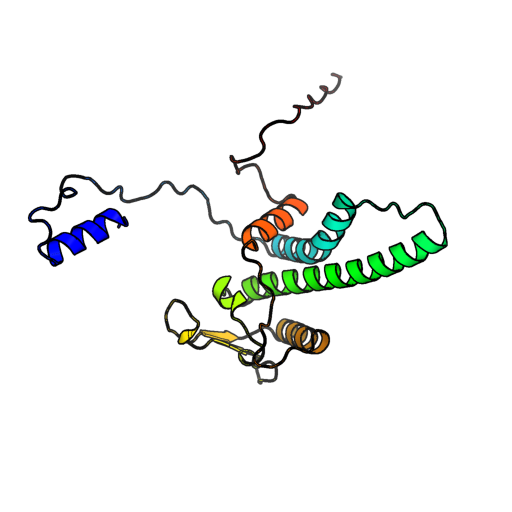95 ALA A C 1
ATOM 1557 O O . ALA A 1 195 ? 22.308 5.627 -0.763 1.00 35.59 195 ALA A O 1
ATOM 1558 N N . TRP A 1 196 ? 22.818 7.608 0.140 1.00 31.91 196 TRP A N 1
ATOM 1559 C CA . TRP A 1 196 ? 21.995 8.388 -0.786 1.00 31.91 196 TRP A CA 1
ATOM 1560 C C . TRP A 1 196 ? 22.534 9.81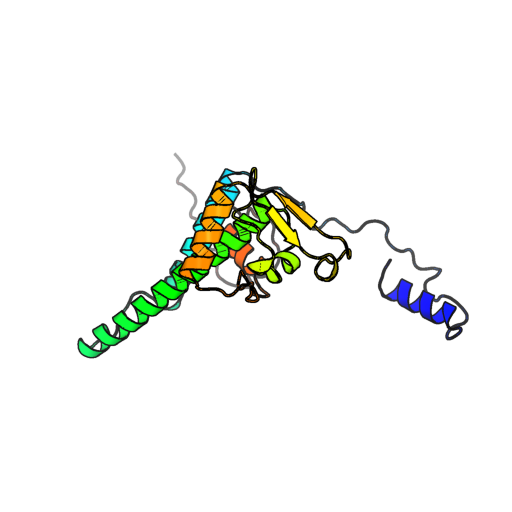6 -0.917 1.00 31.91 196 TRP A C 1
ATOM 1562 O O . TRP A 1 196 ? 22.243 10.660 -0.067 1.00 31.91 196 TRP A O 1
ATOM 1572 N N . PRO A 1 197 ? 23.311 10.124 -1.968 1.00 35.78 197 PRO A N 1
ATOM 1573 C CA . PRO A 1 197 ? 23.735 11.479 -2.247 1.00 35.78 197 PRO A CA 1
ATOM 1574 C C . PRO A 1 197 ? 22.685 12.114 -3.160 1.00 35.78 197 PRO A C 1
ATOM 1576 O O . PRO A 1 197 ? 22.828 12.072 -4.371 1.00 35.78 197 PRO A O 1
ATOM 1579 N N . PHE A 1 198 ? 21.597 12.643 -2.597 1.00 31.64 198 PHE A N 1
ATOM 1580 C CA . PHE A 1 198 ? 20.873 13.771 -3.198 1.00 31.64 198 PHE A CA 1
ATOM 1581 C C . PHE A 1 198 ? 19.831 14.323 -2.217 1.00 31.64 198 PHE A C 1
ATOM 1583 O O . PHE A 1 198 ? 18.844 13.655 -1.906 1.00 31.64 198 PHE A O 1
ATOM 1590 N N . GLY A 1 199 ? 20.046 15.565 -1.772 1.00 30.56 199 GLY A N 1
ATOM 1591 C CA . GLY A 1 199 ? 18.960 16.443 -1.330 1.00 30.56 199 GLY A CA 1
ATOM 1592 C C . GLY A 1 199 ? 18.795 16.707 0.170 1.00 30.56 199 GLY A C 1
ATOM 1593 O O . GLY A 1 199 ? 17.668 16.698 0.646 1.00 30.56 199 GLY A O 1
ATOM 1594 N N . LEU A 1 200 ? 19.868 17.013 0.902 1.00 29.95 200 LEU A N 1
ATOM 1595 C CA . LEU A 1 200 ? 19.790 17.940 2.041 1.00 29.95 200 LEU A CA 1
ATOM 1596 C C . LEU A 1 200 ? 20.845 19.021 1.808 1.00 29.95 200 LEU A C 1
ATOM 1598 O O . LEU A 1 200 ? 22.033 18.812 2.040 1.00 29.95 200 LEU A O 1
ATOM 1602 N N . ARG A 1 201 ? 20.405 20.156 1.262 1.00 31.86 201 ARG A N 1
ATOM 1603 C CA . ARG A 1 201 ? 21.196 21.383 1.232 1.00 31.86 201 ARG A CA 1
ATOM 1604 C C . ARG A 1 201 ? 20.871 22.148 2.522 1.00 31.86 201 ARG A C 1
ATOM 1606 O O . ARG A 1 201 ? 19.704 22.297 2.862 1.00 31.86 201 ARG A O 1
ATOM 1613 N N . SER A 1 202 ? 21.947 22.571 3.186 1.00 32.03 202 SER A N 1
ATOM 1614 C CA . SER A 1 202 ? 22.081 23.527 4.298 1.00 32.03 202 SER A CA 1
ATOM 1615 C C . SER A 1 202 ? 21.416 23.219 5.646 1.00 32.03 202 SER A C 1
ATOM 1617 O O . SER A 1 202 ? 20.205 23.331 5.800 1.00 32.03 202 SER A O 1
ATOM 1619 N N . GLY A 1 203 ? 22.255 22.994 6.663 1.00 28.75 203 GLY A N 1
ATOM 1620 C CA . GLY A 1 203 ? 21.870 23.152 8.066 1.00 28.75 203 GLY A CA 1
ATOM 1621 C C . GLY A 1 203 ? 22.847 22.512 9.052 1.00 28.75 203 GLY A C 1
ATOM 1622 O O . GLY A 1 203 ? 22.606 21.399 9.487 1.00 28.75 203 GLY A O 1
ATOM 1623 N N . ARG A 1 204 ? 23.924 23.241 9.383 1.00 30.61 204 ARG A N 1
ATOM 1624 C CA . ARG A 1 204 ? 24.850 23.068 10.527 1.00 30.61 204 ARG A CA 1
ATOM 1625 C C . ARG A 1 204 ? 25.452 21.675 10.780 1.00 30.61 204 ARG A C 1
ATOM 1627 O O . ARG A 1 204 ? 24.835 20.774 11.334 1.00 30.61 204 ARG A O 1
ATOM 1634 N N . ARG A 1 205 ? 26.756 21.582 10.501 1.00 31.05 205 ARG A N 1
ATOM 1635 C CA . ARG A 1 205 ? 27.677 20.630 11.134 1.00 31.05 205 ARG A CA 1
ATOM 1636 C C . ARG A 1 205 ? 27.703 20.954 12.636 1.00 31.05 205 ARG A C 1
ATOM 1638 O O . ARG A 1 205 ? 28.261 21.978 13.014 1.00 31.05 205 ARG A O 1
ATOM 1645 N N . VAL A 1 206 ? 27.070 20.138 13.474 1.00 36.28 206 VAL A N 1
ATOM 1646 C CA . VAL A 1 206 ? 27.390 20.111 14.907 1.00 36.28 206 VAL A CA 1
ATOM 1647 C C . VAL A 1 206 ? 28.633 19.240 15.024 1.00 36.28 206 VAL A C 1
ATOM 1649 O O . VAL A 1 206 ? 28.591 18.048 14.728 1.00 36.28 206 VAL A O 1
ATOM 1652 N N . VAL A 1 207 ? 29.760 19.875 15.331 1.00 39.62 207 VAL A N 1
ATOM 1653 C CA . VAL A 1 207 ? 31.006 19.196 15.689 1.00 39.62 207 VAL A CA 1
ATOM 1654 C C . VAL A 1 207 ? 30.770 18.558 17.057 1.00 39.62 207 VAL A C 1
ATOM 1656 O O . VAL A 1 207 ? 30.384 19.253 17.994 1.00 39.62 207 VAL A O 1
ATOM 1659 N N . ALA A 1 208 ? 30.916 17.238 17.155 1.00 38.03 208 ALA A N 1
ATOM 1660 C CA . ALA A 1 208 ? 30.914 16.555 18.444 1.00 38.03 208 ALA A CA 1
ATOM 1661 C C . ALA A 1 208 ? 32.232 16.870 19.180 1.00 38.03 208 ALA A C 1
ATOM 1663 O O . ALA A 1 208 ? 33.272 16.883 18.518 1.00 38.03 208 ALA A O 1
ATOM 1664 N N . PRO A 1 209 ? 32.217 17.135 20.498 1.00 39.16 209 PRO A 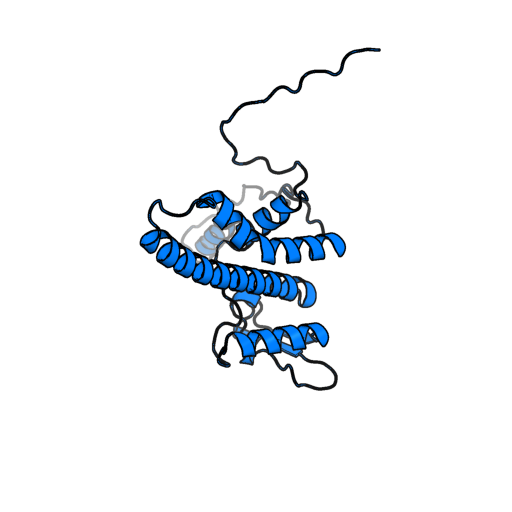N 1
ATOM 1665 C CA . PRO A 1 209 ? 33.444 17.307 21.270 1.00 39.16 209 PRO A CA 1
ATOM 1666 C C . PRO A 1 209 ? 34.175 15.966 21.437 1.00 39.16 209 PRO A C 1
ATOM 1668 O O . PRO A 1 209 ? 33.539 14.931 21.653 1.00 39.16 209 PRO A O 1
ATOM 1671 N N . GLU A 1 210 ? 35.504 15.993 21.316 1.00 44.88 210 GLU A N 1
ATOM 1672 C CA . GLU A 1 210 ? 36.372 14.837 21.562 1.00 44.88 210 GLU A CA 1
ATOM 1673 C C . GLU A 1 210 ? 36.314 14.395 23.036 1.00 44.88 210 GLU A C 1
ATOM 1675 O O . GLU A 1 210 ? 36.186 15.241 23.927 1.00 44.88 210 GLU A O 1
ATOM 1680 N N . PRO A 1 211 ? 36.386 13.080 23.317 1.00 50.50 211 PRO A N 1
ATOM 1681 C CA . PRO A 1 211 ? 36.428 12.579 24.683 1.00 50.50 211 PRO A CA 1
ATOM 1682 C C . PRO A 1 211 ? 37.788 12.879 25.342 1.00 50.50 211 PRO A C 1
ATOM 1684 O O . PRO A 1 211 ? 38.818 12.815 24.669 1.00 50.50 211 PRO A O 1
ATOM 1687 N N . PRO A 1 212 ? 37.813 13.172 26.655 1.00 48.50 212 PRO A N 1
ATOM 1688 C CA . PRO A 1 212 ? 39.049 13.435 27.379 1.00 48.50 212 PRO A CA 1
ATOM 1689 C C . PRO A 1 212 ? 39.926 12.180 27.435 1.00 48.50 212 PRO A C 1
ATOM 1691 O O . PRO A 1 212 ? 39.462 11.090 27.772 1.00 48.50 212 PRO A O 1
ATOM 1694 N N . SER A 1 213 ? 41.200 12.367 27.106 1.00 55.16 213 SER A N 1
ATOM 1695 C CA . SER A 1 213 ? 42.281 11.406 27.301 1.00 55.16 213 SER A CA 1
ATOM 1696 C C . SER A 1 213 ? 42.441 11.067 28.785 1.00 55.16 213 SER A C 1
ATOM 1698 O O . SER A 1 213 ? 42.623 11.977 29.599 1.00 55.16 213 SER A O 1
ATOM 1700 N N . LEU A 1 214 ? 42.393 9.773 29.104 1.00 48.91 214 LEU A N 1
ATOM 1701 C CA . LEU A 1 214 ? 42.962 9.188 30.320 1.00 48.91 214 LEU A CA 1
ATOM 1702 C C . LEU A 1 214 ? 44.296 8.533 29.967 1.00 48.91 214 LEU A C 1
ATOM 1704 O O . LEU A 1 214 ? 44.348 7.897 28.889 1.00 48.91 214 LEU A O 1
#

Mean predicted aligned error: 11.64 Å

pLDDT: mean 80.32, std 17.69, range [28.75, 96.44]

Solvent-accessible surface area (backbone atoms only — not comparable to full-atom values): 13102 Å² total; per-residue (Å²): 136,53,75,63,60,56,51,52,53,49,33,46,76,64,69,74,41,95,70,72,90,56,79,85,57,86,75,79,89,70,76,82,79,88,67,84,90,74,83,77,51,73,70,55,48,53,50,37,38,53,31,33,31,48,42,51,47,52,56,46,42,73,74,66,50,86,79,69,59,95,47,72,77,52,28,56,55,51,48,56,54,46,53,53,51,48,53,52,28,45,50,53,5,49,52,48,22,49,53,52,50,48,36,70,75,67,66,52,52,71,72,48,52,46,66,34,29,48,68,34,48,42,62,87,41,79,97,56,18,35,38,48,46,58,14,90,72,36,98,82,57,51,68,46,80,42,76,44,58,63,74,59,40,52,54,50,50,50,50,40,62,76,67,66,59,52,53,85,36,67,65,46,93,67,58,92,56,44,69,64,50,50,51,50,28,36,44,75,71,65,70,68,72,95,78,76,98,79,87,84,81,87,81,76,89,78,79,78,82,80,80,84,87,129

Foldseek 3Di:
DDPLVVVLVVCCVVVVDVDRPCPVPDDPPDDDPLDDDDDDDPVLLVLLLVLLQCVLVVVVCVVPNPDFDDDPVRRVVRVVVVVVVNVVSNLSSNLLSLLSVCCVQFVDDLQLLQQDFQLQWQLVDPPFTWGWDQLVSDPNSDIDIHTDDNVSSVVLVVLCVVVVGDRNDRSGDQDPCSVVVSVVSSVVVVNPPDDDPDDDPDDDDPDDDDDDDD

Radius of gyration: 24.85 Å; Cα contacts (8 Å, |Δi|>4): 177; chains: 1; bounding box: 61×54×76 Å

Organism: NCBI:txid1908690

=== Feature glossary ===
The features interleaved in this record are:

— What the protein is —

Sequence gives the chain of amino acids in standard one-letter code (A=alanine, C=cysteine, …, Y=tyrosine), read N→C. It is the only feature that is directly encoded by the gene; all structural features are derived from the folded form of this sequence.

Database cross-references. InterPro integrates a dozen domain/family signature databases into unified entries with residue-range hits. GO terms attach function/process/location labels with evidence codes. CATH codes position the fold in a four-level structural taxonomy. Organism is the NCBI-taxonomy species name.

— Where its atoms are —

Atomic coordinates in PDBx/mmCIF format — the same representation the Protein Data Bank distributes. Each line of the _atom_site loop places one backbone atom in Cartesian space (units: ångströms, origin: arbitrary).

The six renders are orthographic views along the three Cartesian axes in both directions. Representation (cartoon, sticks, or surface) and color scheme (sequence-rainbow or by-chain) vary across proteins so the training set covers all the common visualization conventions.

— Local backbone conformation —

Eight-state secondary structure (DSSP): H is the canonical α-helix, G the tighter 3₁₀-helix, I the wider π-helix; E/B are β-structure, T and S are turns and bends, and '-' is everything else. DSSP derives these from the pattern of main-chain N–H···O=C hydrogen bonds, not from the sequence.

P-SEA three-state annotation labels each residue as helix, strand, or coil based purely on the geometry of the Cα trace. It serves as a fallback when the full backbone (and thus DSSP) is unavailable.

The φ/ψ torsion pair specifies the backbone conformation at each residue. φ rotates about the N–Cα bond, ψ about the Cα–C bond. Steric clashes forbid most of the (φ, ψ) plane — the allowed regions (α-helix basin, β-sheet basin, left-handed helix) are the Ramachandran-allowed regions.

— Global shape and packing —

The geometric summary reports three shape descriptors. Rg (radius of gyration) measures how spread out the Cα atoms are about their centre of mass; compact globular proteins have small Rg, elongated or unfolded ones large. Cα contacts (<8 Å, |i−j|>4) count long-range residue pairs in spatial proximity — high for tightly packed folds, near zero for rods or random coil. The bounding-box extents give the protein's footprint along x, y, z in Å.

Solvent-accessible surface area (SASA) is the area in Å² traced out by the centre of a 1.4 Å probe sphere (a water molecule) rolled over the protein's van der Waals surface (Shrake–Rupley / Lee–Richards construction). Buried residues have near-zero SASA; fully exposed residues can exceed 200 Å². The total SASA scales roughly with the number of surface residues.

The contact map is a binary N×N matrix image: pixel (i, j) is dark where Cα_i and Cα_j are within 8 Å and |i−j|>4. Because the |i−j|>4 filter removes local helical contacts, off-diagonal stripes parallel to the main diagonal indicate parallel β-sheets; stripes perpendicular to it indicate antiparallel β-sheets. The Ramachandran plot scatters every residue's (φ, ψ) pair against the s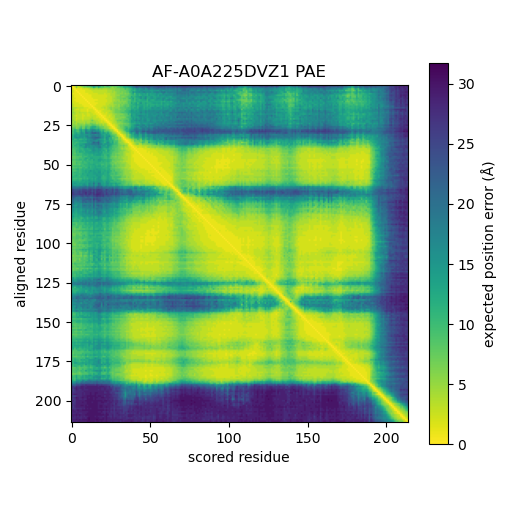terically allowed regions. The PAE heatmap renders the predicted-aligned-error matrix.

— Structural neighborhood —

3Di is Foldseek's structural alphabet. Each residue is assigned one of twenty discrete states based on how its Cα sits relative to its spatial (not sequential) neighbors. Aligning 3Di strings finds structural homologs roughly as well as full 3D superposition, but orders of magnitude faster.

Nearest PDB neighbors are the top structural matches found by Foldseek when searching this structure against the entire Protein Data Bank. Each hit reports a TM-score (0 to 1; >0.5 almost always implies the same fold) and an E-value. These are *structural* homologs — they may share no detectable sequence similarity.

— Confidence and disorder —

For AlphaFold models, the B-factor field carries pLDDT — the model's own estimate of local accuracy on a 0–100 scale. Regions with pLDDT<50 should be treated as essentially unmodeled; they often correspond to intrinsically disordered segments.

Crystallographic B-factors measure how much each atom's electron density is smeared out, in Å². They rise in mobile loops and surface residues and fall in the buried interior. In AlphaFold models this column is repurposed to hold pLDDT instead.

Predicted aligned error is AlphaFold's pairwise confidence. Unlike pLDDT (per-residue), PAE is per-residue-pair and captures whether two parts of the structure are correctly placed relative to each other. Units are ångströms of expected positional error.